Protein 3SCY (pdb70)

Structure (mmCIF, N/CA/C/O backbone):
data_3SCY
#
_entry.id   3SCY
#
_cell.length_a   49.463
_cell.length_b   49.463
_cell.length_c   216.435
_cell.angle_alpha   90.000
_cell.angle_beta   90.000
_cell.angle_gamma   120.000
#
_symmetry.space_group_name_H-M   'P 32 2 1'
#
loop_
_entity.id
_entity.type
_entity.pdbx_description
1 polymer 'Hypothetical bacterial 6-phosphogluconolactonase'
2 non-polymer 'UNKNOWN LIGAND'
3 non-polymer 'MAGNESIUM ION'
4 non-polymer 'SODIUM ION'
5 water water
#
loop_
_atom_site.group_PDB
_atom_site.id
_atom_site.type_symbol
_atom_site.label_atom_id
_atom_site.label_alt_id
_atom_site.label_comp_id
_atom_site.label_asym_id
_atom_site.label_entity_id
_atom_site.label_seq_id
_atom_site.pdbx_PDB_ins_code
_atom_site.Cartn_x
_atom_site.Cartn_y
_atom_site.Cartn_z
_atom_site.occupancy
_atom_site.B_iso_or_equiv
_atom_site.auth_seq_id
_atom_site.auth_comp_id
_atom_site.auth_asym_id
_atom_site.auth_atom_id
_atom_site.pdbx_PDB_model_num
ATOM 1 N N . ASP A 1 6 ? -22.141 53.761 -1.024 1.00 56.25 29 ASP A N 1
ATOM 2 C CA . ASP A 1 6 ? -23.070 52.637 -1.085 1.00 54.35 29 ASP A CA 1
ATOM 3 C C . ASP A 1 6 ? -23.443 52.094 0.332 1.00 53.75 29 ASP A C 1
ATOM 4 O O . ASP A 1 6 ? -23.534 50.874 0.488 1.00 52.15 29 ASP A O 1
ATOM 6 N N . PRO A 1 7 ? -23.707 52.942 1.363 1.00 48.22 30 PRO A N 1
ATOM 7 C CA . PRO A 1 7 ? -24.075 52.401 2.688 1.00 46.88 30 PRO A CA 1
ATOM 8 C C . PRO A 1 7 ? -25.273 51.449 2.648 1.00 50.58 30 PRO A C 1
ATOM 9 O O . PRO A 1 7 ? -26.226 51.668 1.898 1.00 50.27 30 PRO A O 1
ATOM 13 N N . SER A 1 8 ? -25.184 50.371 3.442 1.00 46.87 31 SER A N 1
ATOM 14 C CA A SER A 1 8 ? -26.202 49.326 3.533 0.50 46.99 31 SER A CA 1
ATOM 15 C CA B SER A 1 8 ? -26.215 49.339 3.540 0.50 47.08 31 SER A CA 1
ATOM 16 C C . SER A 1 8 ? -26.308 48.816 4.969 1.00 51.33 31 SER A C 1
ATOM 17 O O . SER A 1 8 ? -25.344 48.934 5.731 1.00 48.23 31 SER A O 1
ATOM 22 N N . THR A 1 9 ? -27.468 48.222 5.331 1.00 51.60 32 THR A N 1
ATOM 23 C CA . THR A 1 9 ? -27.691 47.619 6.656 1.00 51.47 32 THR A CA 1
ATOM 24 C C . THR A 1 9 ? -26.672 46.491 6.855 1.00 53.62 32 THR A C 1
ATOM 25 O O . THR A 1 9 ? -26.207 46.251 7.970 1.00 53.76 32 THR A O 1
ATOM 29 N N . THR A 1 10 ? -26.274 45.856 5.731 1.00 48.41 33 THR A N 1
ATOM 30 C CA . THR A 1 10 ? -25.343 44.746 5.651 1.00 45.72 33 THR A CA 1
ATOM 31 C C . THR A 1 10 ? -23.893 45.151 6.012 1.00 45.35 33 THR A C 1
ATOM 32 O O . THR A 1 10 ? -23.132 44.279 6.413 1.00 43.31 33 THR A O 1
ATOM 36 N N . ASP A 1 11 ? -23.518 46.452 5.908 1.00 41.38 34 ASP A N 1
ATOM 37 C CA . ASP A 1 11 ? -22.152 46.921 6.202 1.00 40.11 34 ASP A CA 1
ATOM 38 C C . ASP A 1 11 ? -21.648 46.456 7.562 1.00 44.16 34 ASP A C 1
ATOM 39 O O . ASP A 1 11 ? -20.531 45.940 7.677 1.00 46.32 34 ASP A O 1
ATOM 44 N N . SER A 1 12 ? -22.497 46.618 8.565 1.00 38.02 35 SER A N 1
ATOM 45 C CA A SER A 1 12 ? -22.170 46.243 9.936 0.50 37.14 35 SER A CA 1
ATOM 46 C CA B SER A 1 12 ? -22.197 46.248 9.947 0.50 36.90 35 SER A CA 1
ATOM 47 C C . SER A 1 12 ? -22.552 44.787 10.230 1.00 37.72 35 SER A C 1
ATOM 48 O O . SER A 1 12 ? -22.234 44.276 11.304 1.00 37.36 35 SER A O 1
ATOM 53 N N . GLU A 1 13 ? -23.205 44.116 9.270 1.00 30.24 36 GLU A N 1
ATOM 54 C CA . GLU A 1 13 ? -23.639 42.734 9.414 1.00 28.73 36 GLU A CA 1
ATOM 55 C C . GLU A 1 13 ? -22.575 41.790 8.963 1.00 31.17 36 GLU A C 1
ATOM 56 O O . GLU A 1 13 ? -22.265 41.729 7.781 1.00 32.04 36 GLU A O 1
ATOM 62 N N . LEU A 1 14 ? -22.053 41.026 9.905 1.00 26.29 37 LEU A N 1
ATOM 63 C CA . LEU A 1 14 ? -21.065 39.997 9.633 1.00 24.87 37 LEU A CA 1
ATOM 64 C C . LEU A 1 14 ? -21.740 38.637 9.504 1.00 27.44 37 LEU A C 1
ATOM 65 O O . LEU A 1 14 ? -22.813 38.429 10.072 1.00 25.93 37 LEU A O 1
ATOM 70 N N . THR A 1 15 ? -21.100 37.691 8.810 1.00 23.39 38 THR A N 1
ATOM 71 C CA . THR A 1 15 ? -21.579 36.315 8.805 1.00 22.95 38 THR A CA 1
ATOM 72 C C . THR A 1 15 ? -20.668 35.553 9.737 1.00 24.19 38 THR A C 1
ATOM 73 O O . THR A 1 15 ? -19.455 35.585 9.565 1.00 24.59 38 THR A O 1
ATOM 85 N N . LEU A 1 17 ? -19.590 31.912 11.587 1.00 19.36 40 LEU A N 1
ATOM 86 C CA . LEU A 1 17 ? -19.530 30.460 11.553 1.00 18.87 40 LEU A CA 1
ATOM 87 C C . LEU A 1 17 ? -19.289 29.982 12.964 1.00 20.85 40 LEU A C 1
ATOM 88 O O . LEU A 1 17 ? -18.420 30.522 13.663 1.00 19.29 40 LEU A O 1
ATOM 93 N N . VAL A 1 18 ? -20.035 28.956 13.392 1.00 19.63 41 VAL A N 1
ATOM 94 C CA . VAL A 1 18 ? -19.873 28.397 14.724 1.00 17.30 41 VAL A CA 1
ATOM 95 C C . VAL A 1 18 ? -19.614 26.906 14.619 1.00 19.44 41 VAL A C 1
ATOM 96 O O . VAL A 1 18 ? -20.495 26.165 14.172 1.00 19.79 41 VAL A O 1
ATOM 100 N N . GLY A 1 19 ? -18.428 26.497 15.054 1.00 16.95 42 GLY A N 1
ATOM 101 C CA . GLY A 1 19 ? -18.057 25.088 15.167 1.00 17.73 42 GLY A CA 1
ATOM 102 C C . GLY A 1 19 ? -18.437 24.599 16.560 1.00 19.81 42 GLY A C 1
ATOM 103 O O . GLY A 1 19 ? -18.478 25.376 17.523 1.00 20.02 42 GLY A O 1
ATOM 104 N N . THR A 1 20 ? -18.722 23.302 16.672 1.00 19.03 43 THR A N 1
ATOM 105 C CA . THR A 1 20 ? -19.174 22.651 17.903 1.00 18.85 43 THR A CA 1
ATOM 106 C C . THR A 1 20 ? -18.654 21.243 18.066 1.00 22.89 43 THR A C 1
ATOM 107 O O . THR A 1 20 ? -18.062 20.681 17.149 1.00 22.29 43 THR A O 1
ATOM 111 N N . TYR A 1 21 ? -18.927 20.654 19.236 1.00 20.65 44 TYR A N 1
ATOM 112 C CA . TYR A 1 21 ? -18.788 19.212 19.433 1.00 21.12 44 TYR A CA 1
ATOM 113 C C . TYR A 1 21 ? -20.182 18.639 19.252 1.00 25.25 44 TYR A C 1
ATOM 114 O O . TYR A 1 21 ? -21.165 19.248 19.690 1.00 24.90 44 TYR A O 1
ATOM 123 N N . THR A 1 22 ? -20.287 17.496 18.561 1.00 23.88 45 THR A N 1
ATOM 124 C CA . THR A 1 22 ? -21.589 16.934 18.228 1.00 24.30 45 THR A CA 1
ATOM 125 C C . THR A 1 22 ? -21.970 15.699 19.080 1.00 31.36 45 THR A C 1
ATOM 126 O O . THR A 1 22 ? -22.885 14.986 18.675 1.00 32.76 45 THR A O 1
ATOM 130 N N . SER A 1 23 ? -21.335 15.494 20.270 1.00 30.51 46 SER A N 1
ATOM 131 C CA . SER A 1 23 ? -21.665 14.376 21.191 1.00 33.36 46 SER A CA 1
ATOM 132 C C . SER A 1 23 ? -23.055 14.546 21.799 1.00 41.69 46 SER A C 1
ATOM 133 O O . SER A 1 23 ? -23.615 13.577 22.313 1.00 45.36 46 SER A O 1
ATOM 136 N N . GLY A 1 24 ? -23.586 15.766 21.755 1.00 36.53 47 GLY A N 1
ATOM 137 C CA . GLY A 1 24 ? -24.914 16.086 22.267 1.00 37.37 47 GLY A CA 1
ATOM 138 C C . GLY A 1 24 ? -25.907 16.313 21.146 1.00 40.23 47 GLY A C 1
ATOM 139 O O . GLY A 1 24 ? -25.968 15.519 20.205 1.00 42.04 47 GLY A O 1
ATOM 140 N N . ASN A 1 25 ? -26.650 17.431 21.215 1.00 35.77 48 ASN A N 1
ATOM 141 C CA . ASN A 1 25 ? -27.712 17.801 20.272 1.00 35.43 48 ASN A CA 1
ATOM 142 C C . ASN A 1 25 ? -27.231 18.639 19.088 1.00 34.46 48 ASN A C 1
ATOM 143 O O . ASN A 1 25 ? -28.040 18.922 18.202 1.00 35.35 48 ASN A O 1
ATOM 148 N N . SER A 1 26 ? -25.949 19.062 19.064 1.00 28.34 49 SER A N 1
ATOM 149 C CA . SER A 1 26 ? -25.481 19.874 17.937 1.00 26.67 49 SER A CA 1
ATOM 150 C C . SER A 1 26 ? -25.445 19.094 16.627 1.00 28.35 49 SER A C 1
ATOM 151 O O . SER A 1 26 ? -24.997 17.947 16.624 1.00 29.78 49 SER A O 1
ATOM 154 N N . LYS A 1 27 ? -25.891 19.719 15.518 1.00 26.43 50 LYS A N 1
ATOM 155 C CA A LYS A 1 27 ? -25.849 19.100 14.191 0.50 26.60 50 LYS A CA 1
ATOM 156 C CA B LYS A 1 27 ? -25.844 19.094 14.193 0.50 26.73 50 LYS A CA 1
ATOM 157 C C . LYS A 1 27 ? -24.449 19.210 13.591 1.00 27.36 50 LYS A C 1
ATOM 158 O O . LYS A 1 27 ? -24.067 18.402 12.749 1.00 26.86 50 LYS A O 1
ATOM 169 N N . GLY A 1 28 ? -23.706 20.231 14.013 1.00 24.77 51 GLY A N 1
ATOM 170 C CA . GLY A 1 28 ? -22.363 20.458 13.504 1.00 24.44 51 GLY A CA 1
ATOM 171 C C . GLY A 1 28 ? -22.000 21.918 13.431 1.00 23.74 51 GLY A C 1
ATOM 172 O O . GLY A 1 28 ? -21.519 22.489 14.410 1.00 24.00 51 GLY A O 1
ATOM 173 N N . ILE A 1 29 ? -22.129 22.506 12.233 1.00 20.07 52 ILE A N 1
ATOM 174 C CA . ILE A 1 29 ? -21.770 23.929 12.042 1.00 18.06 52 ILE A CA 1
ATOM 175 C C . ILE A 1 29 ? -23.032 24.750 11.968 1.00 21.73 52 ILE A C 1
ATOM 176 O O . ILE A 1 29 ? -23.940 24.401 11.214 1.00 22.33 52 ILE A O 1
ATOM 181 N N . TYR A 1 30 ? -23.046 25.877 12.671 1.00 19.18 53 TYR A N 1
ATOM 182 C CA . TYR A 1 30 ? -24.173 26.793 12.660 1.00 20.05 53 TYR A CA 1
ATOM 183 C C . TYR A 1 30 ? -23.699 28.125 12.128 1.00 24.05 53 TYR A C 1
ATOM 184 O O . TYR A 1 30 ? -22.561 28.540 12.402 1.00 22.72 53 TYR A O 1
ATOM 193 N N . THR A 1 31 ? -24.552 28.788 11.344 1.00 21.57 54 THR A N 1
ATOM 194 C CA . THR A 1 31 ? -24.216 30.098 10.798 1.00 20.73 54 THR A CA 1
ATOM 195 C C . THR A 1 31 ? -25.244 31.131 11.245 1.00 23.56 54 THR A C 1
ATOM 196 O O . THR A 1 31 ? -26.424 30.806 11.425 1.00 23.67 54 THR A O 1
ATOM 200 N N . PHE A 1 32 ? -24.771 32.364 11.440 1.00 20.94 55 PHE A N 1
ATOM 201 C CA . PHE A 1 32 ? -25.571 33.484 11.954 1.00 21.47 55 PHE A CA 1
ATOM 202 C C . PHE A 1 32 ? -25.188 34.780 11.297 1.00 26.12 55 PHE A C 1
ATOM 203 O O . PHE A 1 32 ? -24.044 34.950 10.886 1.00 25.19 55 PHE A O 1
ATOM 211 N N . ARG A 1 33 ? -26.121 35.734 11.275 1.00 24.55 56 ARG A N 1
ATOM 212 C CA . ARG A 1 33 ? -25.767 37.093 10.950 1.00 24.97 56 ARG A CA 1
ATOM 213 C C . ARG A 1 33 ? -25.457 37.761 12.293 1.00 27.81 56 ARG A C 1
ATOM 214 O O . ARG A 1 33 ? -26.185 37.527 13.254 1.00 30.32 56 ARG A O 1
ATOM 222 N N . PHE A 1 34 ? -24.377 38.531 12.394 1.00 24.41 57 PHE A N 1
ATOM 223 C CA . PHE A 1 34 ? -24.073 39.225 13.655 1.00 23.76 57 PHE A CA 1
ATOM 224 C C . PHE A 1 34 ? -23.810 40.700 13.356 1.00 27.78 57 PHE A C 1
ATOM 225 O O . PHE A 1 34 ? -22.918 41.009 12.560 1.00 26.26 57 PHE A O 1
ATOM 233 N N . ASN A 1 35 ? -24.557 41.611 14.010 1.00 27.12 58 ASN A N 1
ATOM 234 C CA . ASN A 1 35 ? -24.354 43.035 13.771 1.00 26.82 58 ASN A CA 1
ATOM 235 C C . ASN A 1 35 ? -23.282 43.569 14.729 1.00 28.78 58 ASN A C 1
ATOM 236 O O . ASN A 1 35 ? -23.500 43.571 15.942 1.00 28.61 58 ASN A O 1
ATOM 241 N N . GLU A 1 36 ? -22.110 43.984 14.189 1.00 27.34 59 GLU A N 1
ATOM 242 C CA . GLU A 1 36 ? -20.985 44.450 15.022 1.00 25.79 59 GLU A CA 1
ATOM 243 C C . GLU A 1 36 ? -21.175 45.907 15.511 1.00 30.52 59 GLU A C 1
ATOM 244 O O . GLU A 1 36 ? -20.268 46.444 16.137 1.00 29.01 59 GLU A O 1
ATOM 250 N N . GLU A 1 37 ? -22.324 46.533 15.230 1.00 28.27 60 GLU A N 1
ATOM 251 C CA . GLU A 1 37 ? -22.577 47.893 15.758 1.00 29.29 60 GLU A CA 1
ATOM 252 C C . GLU A 1 37 ? -23.654 47.818 16.853 1.00 35.89 60 GLU A C 1
ATOM 253 O O . GLU A 1 37 ? -23.704 48.695 17.723 1.00 37.37 60 GLU A O 1
ATOM 259 N N . THR A 1 38 ? -24.504 46.767 16.840 1.00 31.94 61 THR A N 1
ATOM 260 C CA . THR A 1 38 ? -25.585 46.615 17.829 1.00 32.20 61 THR A CA 1
ATOM 261 C C . THR A 1 38 ? -25.529 45.350 18.699 1.00 33.84 61 THR A C 1
ATOM 262 O O . THR A 1 38 ? -26.174 45.322 19.751 1.00 33.25 61 THR A O 1
ATOM 266 N N . GLY A 1 39 ? -24.825 44.302 18.241 1.00 28.55 62 GLY A N 1
ATOM 267 C CA . GLY A 1 39 ? -24.747 43.057 18.995 1.00 26.89 62 GLY A CA 1
ATOM 268 C C . GLY A 1 39 ? -25.889 42.095 18.757 1.00 31.25 62 GLY A C 1
ATOM 269 O O . GLY A 1 39 ? -25.934 41.025 19.369 1.00 28.86 62 GLY A O 1
ATOM 270 N N . GLU A 1 40 ? -26.812 42.457 17.846 1.00 31.65 63 GLU A N 1
ATOM 271 C CA . GLU A 1 40 ? -27.946 41.613 17.471 1.00 31.26 63 GLU A CA 1
ATOM 272 C C . GLU A 1 40 ? -27.496 40.489 16.544 1.00 32.40 63 GLU A C 1
ATOM 273 O O . GLU A 1 40 ? -26.601 40.686 15.729 1.00 32.00 63 GLU A O 1
ATOM 279 N N . SER A 1 41 ? -28.143 39.332 16.649 1.00 27.99 64 SER A N 1
ATOM 280 C CA . SER A 1 41 ? -27.826 38.208 15.794 1.00 28.75 64 SER A CA 1
ATOM 281 C C . SER A 1 41 ? -29.080 37.560 15.243 1.00 32.25 64 SER A C 1
ATOM 282 O O . SER A 1 41 ? -30.200 37.776 15.726 1.00 33.85 64 SER A O 1
ATOM 285 N N . LEU A 1 42 ? -28.888 36.819 14.170 1.00 30.18 65 LEU A N 1
ATOM 286 C CA . LEU A 1 42 ? -29.929 36.124 13.472 1.00 30.91 65 LEU A CA 1
ATOM 287 C C . LEU A 1 42 ? -29.444 34.756 12.980 1.00 32.35 65 LEU A C 1
ATOM 288 O O . LEU A 1 42 ? -28.458 34.744 12.243 1.00 28.92 65 LEU A O 1
ATOM 293 N N . PRO A 1 43 ? -30.130 33.626 13.296 1.00 30.66 66 PRO A N 1
ATOM 294 C CA . PRO A 1 43 ? -29.700 32.331 12.753 1.00 29.74 66 PRO A CA 1
ATOM 295 C C . PRO A 1 43 ? -29.915 32.290 11.243 1.00 31.92 66 PRO A C 1
ATOM 296 O O . PRO A 1 43 ? -30.906 32.832 10.738 1.00 32.12 66 PRO A O 1
ATOM 300 N N . LEU A 1 44 ? -28.975 31.683 10.502 1.00 26.58 67 LEU A N 1
ATOM 301 C CA . LEU A 1 44 ? -29.123 31.606 9.056 1.00 26.64 67 LEU A CA 1
ATOM 302 C C . LEU A 1 44 ? -29.299 30.169 8.628 1.00 28.81 67 LEU A C 1
ATOM 303 O O . LEU A 1 44 ? -30.303 29.812 8.031 1.00 31.38 67 LEU A O 1
ATOM 308 N N . SER A 1 45 ? -28.314 29.324 8.913 1.00 25.47 68 SER A N 1
ATOM 309 C CA . SER A 1 45 ? -28.381 27.949 8.446 1.00 24.93 68 SER A CA 1
ATOM 310 C C . SER A 1 45 ? -27.551 27.069 9.348 1.00 26.19 68 SER A C 1
ATOM 311 O O . SER A 1 45 ? -27.039 27.522 10.364 1.00 25.71 68 SER A O 1
ATOM 314 N N . ASP A 1 46 ? -27.435 25.813 8.984 1.00 25.97 69 ASP A N 1
ATOM 315 C CA . ASP A 1 46 ? -26.598 24.869 9.698 1.00 26.03 69 ASP A CA 1
ATOM 316 C C . ASP A 1 46 ? -26.172 23.779 8.759 1.00 30.76 69 ASP A C 1
ATOM 317 O O . ASP A 1 46 ? -26.753 23.629 7.686 1.00 32.69 69 ASP A O 1
ATOM 322 N N . ALA A 1 47 ? -25.131 23.051 9.132 1.00 25.63 70 ALA A N 1
ATOM 323 C CA . ALA A 1 47 ? -24.617 21.949 8.332 1.00 24.47 70 ALA A CA 1
ATOM 324 C C . ALA A 1 47 ? -24.355 20.765 9.234 1.00 26.79 70 ALA A C 1
ATOM 325 O O . ALA A 1 47 ? -23.732 20.922 10.291 1.00 24.83 70 ALA A O 1
ATOM 327 N N . GLU A 1 48 ? -24.861 19.592 8.841 1.00 24.77 71 GLU A N 1
ATOM 328 C CA . GLU A 1 48 ? -24.627 18.347 9.561 1.00 26.24 71 GLU A CA 1
ATOM 329 C C . GLU A 1 48 ? -23.206 17.901 9.254 1.00 28.48 71 GLU A C 1
ATOM 330 O O . GLU A 1 48 ? -22.876 17.569 8.108 1.00 29.56 71 GLU A O 1
ATOM 336 N N . VAL A 1 49 ? -22.356 17.978 10.281 1.00 23.54 72 VAL A N 1
ATOM 337 C CA A VAL A 1 49 ? -20.914 17.680 10.237 0.50 22.23 72 VAL A CA 1
ATOM 338 C CA B VAL A 1 49 ? -20.943 17.584 10.230 0.50 23.15 72 VAL A CA 1
ATOM 339 C C . VAL A 1 49 ? -20.508 17.133 11.594 1.00 25.93 72 VAL A C 1
ATOM 340 O O . VAL A 1 49 ? -20.887 17.727 12.583 1.00 25.73 72 VAL A O 1
ATOM 347 N N . ALA A 1 50 ? -19.721 16.060 11.646 1.00 25.86 73 ALA A N 1
ATOM 348 C CA . ALA A 1 50 ? -19.306 15.496 12.927 1.00 25.53 73 ALA A CA 1
ATOM 349 C C . ALA A 1 50 ? -18.100 16.205 13.519 1.00 24.55 73 ALA A C 1
ATOM 350 O O . ALA A 1 50 ? -17.114 16.434 12.822 1.00 22.42 73 ALA A O 1
ATOM 352 N N . ASN A 1 51 ? -18.209 16.596 14.820 1.00 22.15 74 ASN A N 1
ATOM 353 C CA . ASN A 1 51 ? -17.175 17.277 15.607 1.00 20.12 74 ASN A CA 1
ATOM 354 C C . ASN A 1 51 ? -16.366 18.321 14.800 1.00 21.51 74 ASN A C 1
ATOM 355 O O . ASN A 1 51 ? -15.128 18.253 14.758 1.00 18.54 74 ASN A O 1
ATOM 360 N N . PRO A 1 52 ? -17.048 19.323 14.207 1.00 18.52 75 PRO A N 1
ATOM 361 C CA . PRO A 1 52 ? -16.317 20.406 13.525 1.00 17.40 75 PRO A CA 1
ATOM 362 C C . PRO A 1 52 ? -15.819 21.430 14.569 1.00 19.01 75 PRO A C 1
ATOM 363 O O . PRO A 1 52 ? -16.340 22.551 14.680 1.00 17.82 75 PRO A O 1
ATOM 367 N N . SER A 1 53 ? -14.851 20.994 15.410 1.00 16.16 76 SER A N 1
ATOM 368 C CA . SER A 1 53 ? -14.435 21.814 16.555 1.00 15.32 76 SER A CA 1
ATOM 369 C C . SER A 1 53 ? -13.580 23.033 16.187 1.00 18.37 76 SER A C 1
ATOM 370 O O . SER A 1 53 ? -13.370 23.921 17.021 1.00 18.04 76 SER A O 1
ATOM 373 N N . TYR A 1 54 ? -13.085 23.063 14.966 1.00 16.54 77 TYR A N 1
ATOM 374 C CA . TYR A 1 54 ? -12.347 24.198 14.451 1.00 15.31 77 TYR A CA 1
ATOM 375 C C . TYR A 1 54 ? -12.637 24.285 12.979 1.00 15.98 77 TYR A C 1
ATOM 376 O O . TYR A 1 54 ? -12.726 23.263 12.291 1.00 17.13 77 TYR A O 1
ATOM 385 N N . LEU A 1 55 ? -12.778 25.494 12.498 1.00 13.10 78 LEU A N 1
ATOM 386 C CA . LEU A 1 55 ? -13.046 25.727 11.092 1.00 14.11 78 LEU A CA 1
ATOM 387 C C . LEU A 1 55 ? -12.486 27.074 10.682 1.00 17.24 78 LEU A C 1
ATOM 388 O O . LEU A 1 55 ? -12.232 27.951 11.513 1.00 16.38 78 LEU A O 1
ATOM 393 N N . ILE A 1 56 ? -12.327 27.225 9.377 1.00 15.02 79 ILE A N 1
ATOM 394 C CA . ILE A 1 56 ? -11.836 28.467 8.801 1.00 14.53 79 ILE A CA 1
ATOM 395 C C . ILE A 1 56 ? -12.487 28.741 7.498 1.00 16.64 79 ILE A C 1
ATOM 396 O O . ILE A 1 56 ? -12.700 27.832 6.705 1.00 17.00 79 ILE A O 1
ATOM 401 N N . PRO A 1 57 ? -12.730 30.023 7.200 1.00 15.28 80 PRO A N 1
ATOM 402 C CA . PRO A 1 57 ? -13.150 30.364 5.841 1.00 15.83 80 PRO A CA 1
ATOM 403 C C . PRO A 1 57 ? -11.922 30.542 4.950 1.00 18.80 80 PRO A C 1
ATOM 404 O O . PRO A 1 57 ? -10.831 30.865 5.464 1.00 19.80 80 PRO A O 1
ATOM 408 N N . SER A 1 58 ? -12.076 30.387 3.648 1.00 16.18 81 SER A N 1
ATOM 409 C CA . SER A 1 58 ? -10.992 30.748 2.756 1.00 17.14 81 SER A CA 1
ATOM 410 C C . SER A 1 58 ? -10.915 32.299 2.781 1.00 22.55 81 SER A C 1
ATOM 411 O O . SER A 1 58 ? -11.873 32.977 3.209 1.00 21.50 81 SER A O 1
ATOM 414 N N . ALA A 1 59 ? -9.788 32.863 2.322 1.00 22.18 82 ALA A N 1
ATOM 415 C CA . ALA A 1 59 ? -9.618 34.317 2.349 1.00 23.13 82 ALA A CA 1
ATOM 416 C C . ALA A 1 59 ? -10.674 35.063 1.504 1.00 27.01 82 ALA A C 1
ATOM 417 O O . ALA A 1 59 ? -11.074 36.154 1.904 1.00 29.78 82 ALA A O 1
ATOM 419 N N . ASP A 1 60 ? -11.193 34.460 0.419 1.00 24.76 83 ASP A N 1
ATOM 420 C CA . ASP A 1 60 ? -12.216 35.081 -0.434 1.00 26.69 83 ASP A CA 1
ATOM 421 C C . ASP A 1 60 ? -13.660 34.815 0.097 1.00 30.42 83 ASP A C 1
ATOM 422 O O . ASP A 1 60 ? -14.635 35.271 -0.509 1.00 32.88 83 ASP A O 1
ATOM 427 N N . GLY A 1 61 ? -13.762 34.041 1.173 1.00 24.43 84 GLY A N 1
ATOM 428 C CA . GLY A 1 61 ? -15.023 33.682 1.831 1.00 24.56 84 GLY A CA 1
ATOM 429 C C . GLY A 1 61 ? -15.928 32.755 1.029 1.00 26.89 84 GLY A C 1
ATOM 430 O O . GLY A 1 61 ? -17.115 32.635 1.340 1.00 29.21 84 GLY A O 1
ATOM 431 N N . LYS A 1 62 ? -15.404 32.119 -0.021 1.00 21.03 85 LYS A N 1
ATOM 432 C CA . LYS A 1 62 ? -16.187 31.244 -0.884 1.00 20.67 85 LYS A CA 1
ATOM 433 C C . LYS A 1 62 ? -16.166 29.788 -0.422 1.00 21.02 85 LYS A C 1
ATOM 434 O O . LYS A 1 62 ? -16.961 28.989 -0.911 1.00 19.50 85 LYS A O 1
ATOM 440 N N . PHE A 1 63 ? -15.235 29.441 0.484 1.00 17.71 86 PHE A N 1
ATOM 441 C CA . PHE A 1 63 ? -15.085 28.082 0.994 1.00 15.66 86 PHE A CA 1
ATOM 442 C C . PHE A 1 63 ? -14.889 28.094 2.468 1.00 17.88 86 PHE A C 1
ATOM 443 O O . PHE A 1 63 ? -14.453 29.090 3.051 1.00 18.21 86 PHE A O 1
ATOM 451 N N . VAL A 1 64 ? -15.275 26.988 3.106 1.00 16.31 87 VAL A N 1
ATOM 452 C CA . VAL A 1 64 ? -15.052 26.784 4.521 1.00 15.14 87 VAL A CA 1
ATOM 453 C C . VAL A 1 64 ? -14.408 25.414 4.694 1.00 16.93 87 VAL A C 1
ATOM 454 O O . VAL A 1 64 ? -14.815 24.450 4.021 1.00 18.37 87 VAL A O 1
ATOM 458 N N . TYR A 1 65 ? -13.426 25.324 5.597 1.00 15.19 88 TYR A N 1
ATOM 459 C CA . TYR A 1 65 ? -12.784 24.047 5.879 1.00 14.93 88 TYR A CA 1
ATOM 460 C C . TYR A 1 65 ? -12.899 23.786 7.334 1.00 16.97 88 TYR A C 1
ATOM 461 O O . TYR A 1 65 ? -12.659 24.681 8.138 1.00 16.93 88 TYR A O 1
ATOM 470 N N . SER A 1 66 ? -13.300 22.566 7.707 1.00 14.81 89 SER A N 1
ATOM 471 C CA A SER A 1 66 ? -13.426 22.243 9.118 0.50 14.73 89 SER A CA 1
ATOM 472 C CA B SER A 1 66 ? -13.427 22.248 9.105 0.50 15.22 89 SER A CA 1
ATOM 473 C C . SER A 1 66 ? -12.697 20.977 9.444 1.00 18.90 89 SER A C 1
ATOM 474 O O . SER A 1 66 ? -12.591 20.090 8.606 1.00 19.83 89 SER A O 1
ATOM 479 N N . VAL A 1 67 ? -12.258 20.859 10.692 1.00 17.19 90 VAL A N 1
ATOM 480 C CA . VAL A 1 67 ? -11.722 19.584 11.124 1.00 17.38 90 VAL A CA 1
ATOM 481 C C . VAL A 1 67 ? -12.942 18.698 11.402 1.00 19.62 90 VAL A C 1
ATOM 482 O O . VAL A 1 67 ? -14.086 19.197 11.468 1.00 20.39 90 VAL A O 1
ATOM 486 N N . ASN A 1 68 ? -12.700 17.385 11.544 1.00 19.44 91 ASN A N 1
ATOM 487 C CA . ASN A 1 68 ? -13.652 16.398 12.073 1.00 19.11 91 ASN A CA 1
ATOM 488 C C . ASN A 1 68 ? -12.844 15.768 13.187 1.00 20.85 91 ASN A C 1
ATOM 489 O O . ASN A 1 68 ? -11.983 14.923 12.910 1.00 20.40 91 ASN A O 1
ATOM 494 N N . GLU A 1 69 ? -13.021 16.261 14.418 1.00 19.46 92 GLU A N 1
ATOM 495 C CA . GLU A 1 69 ? -12.155 15.875 15.523 1.00 19.82 92 GLU A CA 1
ATOM 496 C C . GLU A 1 69 ? -12.561 14.550 16.147 1.00 25.29 92 GLU A C 1
ATOM 497 O O . GLU A 1 69 ? -13.443 14.488 17.000 1.00 25.45 92 GLU A O 1
ATOM 503 N N . PHE A 1 70 ? -11.874 13.498 15.696 1.00 24.47 93 PHE A N 1
ATOM 504 C CA . PHE A 1 70 ? -12.049 12.130 16.144 1.00 26.31 93 PHE A CA 1
ATOM 505 C C . PHE A 1 70 ? -10.716 11.523 16.491 1.00 34.25 93 PHE A C 1
ATOM 506 O O . PHE A 1 70 ? -9.706 11.852 15.855 1.00 29.72 93 PHE A O 1
ATOM 514 N N . SER A 1 71 ? -10.740 10.640 17.528 1.00 37.35 94 SER A N 1
ATOM 515 C CA . SER A 1 71 ? -9.602 9.969 18.167 1.00 40.29 94 SER A CA 1
ATOM 516 C C . SER A 1 71 ? -9.047 8.801 17.361 1.00 46.37 94 SER A C 1
ATOM 517 O O . SER A 1 71 ? -7.931 8.362 17.645 1.00 48.06 94 SER A O 1
ATOM 520 N N . LYS A 1 72 ? -9.823 8.272 16.407 1.00 42.27 95 LYS A N 1
ATOM 521 C CA . LYS A 1 72 ? -9.387 7.146 15.589 1.00 43.10 95 LYS A CA 1
ATOM 522 C C . LYS A 1 72 ? -9.486 7.494 14.092 1.00 45.10 95 LYS A C 1
ATOM 523 O O . LYS A 1 72 ? -9.254 8.646 13.725 1.00 42.53 95 LYS A O 1
ATOM 525 N N . ASP A 1 73 ? -9.823 6.487 13.237 1.00 41.69 96 ASP A N 1
ATOM 526 C CA . ASP A 1 73 ? -9.896 6.518 11.769 1.00 40.67 96 ASP A CA 1
ATOM 527 C C . ASP A 1 73 ? -10.864 7.545 11.158 1.00 41.39 96 ASP A C 1
ATOM 528 O O . ASP A 1 73 ? -10.774 7.793 9.957 1.00 41.29 96 ASP A O 1
ATOM 530 N N . GLN A 1 74 ? -11.778 8.140 11.949 1.00 34.20 97 GLN A N 1
ATOM 531 C CA . GLN A 1 74 ? -12.727 9.128 11.434 1.00 31.97 97 GLN A CA 1
ATOM 532 C C . GLN A 1 74 ? -12.097 10.535 11.396 1.00 31.96 97 GLN A C 1
ATOM 533 O O . GLN A 1 74 ? -12.755 11.481 10.961 1.00 30.14 97 GLN A O 1
ATOM 539 N N . ALA A 1 75 ? -10.851 10.688 11.890 1.00 27.14 98 ALA A N 1
ATOM 540 C CA . ALA A 1 75 ? -10.170 12.003 11.903 1.00 24.86 98 ALA A CA 1
ATOM 541 C C . ALA A 1 75 ? -10.008 12.522 10.477 1.00 25.22 98 ALA A C 1
ATOM 542 O O . ALA A 1 75 ? -9.458 11.832 9.616 1.00 23.34 98 ALA A O 1
ATOM 544 N N . ALA A 1 76 ? -10.529 13.734 10.208 1.00 20.23 99 ALA A N 1
ATOM 545 C CA . ALA A 1 76 ? -10.568 14.220 8.851 1.00 19.35 99 ALA A CA 1
ATOM 546 C C . ALA A 1 76 ? -10.713 15.733 8.773 1.00 20.76 99 ALA A C 1
ATOM 547 O O . ALA A 1 76 ? -10.777 16.416 9.801 1.00 20.88 99 ALA A O 1
ATOM 549 N N . VAL A 1 77 ? -10.741 16.239 7.529 1.00 19.42 100 VAL A N 1
ATOM 550 C CA . VAL A 1 77 ? -11.047 17.632 7.204 1.00 18.19 100 VAL A CA 1
ATOM 551 C C . VAL A 1 77 ? -12.155 17.623 6.182 1.00 22.19 100 VAL A C 1
ATOM 552 O O . VAL A 1 77 ? -12.112 16.815 5.248 1.00 22.91 100 VAL A O 1
ATOM 556 N N . SER A 1 78 ? -13.145 18.507 6.353 1.00 19.38 101 SER A N 1
ATOM 557 C CA . SER A 1 78 ? -14.251 18.646 5.414 1.00 18.49 101 SER A CA 1
ATOM 558 C C . SER A 1 78 ? -14.122 19.976 4.705 1.00 20.25 101 SER A C 1
ATOM 559 O O . SER A 1 78 ? -13.787 20.968 5.358 1.00 18.36 101 SER A O 1
ATOM 562 N N . ALA A 1 79 ? -14.405 20.001 3.405 1.00 19.12 102 ALA A N 1
ATOM 563 C CA . ALA A 1 79 ? -14.380 21.203 2.586 1.00 18.65 102 ALA A CA 1
ATOM 564 C C . ALA A 1 79 ? -15.777 21.517 2.127 1.00 20.17 102 ALA A C 1
ATOM 565 O O . ALA A 1 79 ? -16.476 20.620 1.636 1.00 20.41 102 ALA A O 1
ATOM 567 N N . PHE A 1 80 ? -16.180 22.780 2.237 1.00 17.94 103 PHE A N 1
ATOM 568 C CA . PHE A 1 80 ? -17.517 23.227 1.867 1.00 18.20 103 PHE A CA 1
ATOM 569 C C . PHE A 1 80 ? -17.498 24.433 0.965 1.00 21.43 103 PHE A C 1
ATOM 570 O O . PHE A 1 80 ? -16.648 25.312 1.151 1.00 20.00 103 PHE A O 1
ATOM 578 N N . ALA A 1 81 ? -18.460 24.525 0.043 1.00 20.04 104 ALA A N 1
ATOM 579 C CA . ALA A 1 81 ? -18.702 25.779 -0.656 1.00 20.35 104 ALA A CA 1
ATOM 580 C C . ALA A 1 81 ? -19.548 26.636 0.289 1.00 22.50 104 ALA A C 1
ATOM 581 O O . ALA A 1 81 ? -20.498 26.123 0.910 1.00 24.18 104 ALA A O 1
ATOM 583 N N . PHE A 1 82 ? -19.196 27.902 0.435 1.00 19.91 105 PHE A N 1
ATOM 584 C CA . PHE A 1 82 ? -19.904 28.788 1.356 1.00 20.79 105 PHE A CA 1
ATOM 585 C C . PHE A 1 82 ? -20.533 29.948 0.634 1.00 26.35 105 PHE A C 1
ATOM 586 O O . PHE A 1 82 ? -19.933 30.555 -0.251 1.00 25.25 105 PHE A O 1
ATOM 594 N N . ASP A 1 83 ? -21.782 30.250 1.001 1.00 25.68 106 ASP A N 1
ATOM 595 C CA . ASP A 1 83 ? -22.506 31.403 0.466 1.00 27.60 106 ASP A CA 1
ATOM 596 C C . ASP A 1 83 ? -22.741 32.324 1.663 1.00 32.33 106 ASP A C 1
ATOM 597 O O . ASP A 1 83 ? -23.589 32.033 2.502 1.00 31.78 106 ASP A O 1
ATOM 602 N N . LYS A 1 84 ? -21.902 33.365 1.802 1.00 30.85 107 LYS A N 1
ATOM 603 C CA . LYS A 1 84 ? -21.852 34.303 2.933 1.00 30.93 107 LYS A CA 1
ATOM 604 C C . LYS A 1 84 ? -23.197 35.023 3.167 1.00 38.07 107 LYS A C 1
ATOM 605 O O . LYS A 1 84 ? -23.554 35.271 4.320 1.00 38.70 107 LYS A O 1
ATOM 609 N N . GLU A 1 85 ? -23.944 35.306 2.093 1.00 35.06 108 GLU A N 1
ATOM 610 C CA . GLU A 1 85 ? -25.238 35.996 2.189 1.00 36.43 108 GLU A CA 1
ATOM 611 C C . GLU A 1 85 ? -26.339 35.085 2.746 1.00 39.09 108 GLU A C 1
ATOM 612 O O . GLU A 1 85 ? -27.148 35.539 3.552 1.00 40.02 108 GLU A O 1
ATOM 615 N N . LYS A 1 86 ? -26.407 33.831 2.288 1.00 33.24 109 LYS A N 1
ATOM 616 C CA . LYS A 1 86 ? -27.406 32.856 2.741 1.00 32.33 109 LYS A CA 1
ATOM 617 C C . LYS A 1 86 ? -26.943 32.109 3.989 1.00 35.00 109 LYS A C 1
ATOM 618 O O . LYS A 1 86 ? -27.768 31.522 4.694 1.00 34.83 109 LYS A O 1
ATOM 624 N N . GLY A 1 87 ? -25.630 32.114 4.226 1.00 28.73 110 GLY A N 1
ATOM 625 C CA . GLY A 1 87 ? -25.013 31.419 5.348 1.00 26.41 110 GLY A CA 1
ATOM 626 C C . GLY A 1 87 ? -25.029 29.917 5.145 1.00 27.09 110 GLY A C 1
ATOM 627 O O . GLY A 1 87 ? -24.899 29.168 6.111 1.00 26.24 110 GLY A O 1
ATOM 628 N N . THR A 1 88 ? -25.151 29.461 3.895 1.00 24.72 111 THR A N 1
ATOM 629 C CA . THR A 1 88 ? -25.276 28.043 3.601 1.00 24.60 111 THR A CA 1
ATOM 630 C C . THR A 1 88 ? -23.938 27.425 3.321 1.00 26.75 111 THR A C 1
ATOM 631 O O . THR A 1 88 ? -23.071 28.063 2.720 1.00 26.63 111 THR A O 1
ATOM 635 N N . LEU A 1 89 ? -23.776 26.174 3.762 1.00 22.73 112 LEU A N 1
ATOM 636 C CA . LEU A 1 89 ? -22.577 25.366 3.554 1.00 21.58 112 LEU A CA 1
ATOM 637 C C . LEU A 1 89 ? -22.941 24.162 2.713 1.00 25.56 112 LEU A C 1
ATOM 638 O O . LEU A 1 89 ? -23.915 23.476 3.032 1.00 26.85 112 LEU A O 1
ATOM 643 N N . HIS A 1 90 ? -22.199 23.910 1.644 1.00 21.10 113 HIS A N 1
ATOM 644 C CA . HIS A 1 90 ? -22.478 22.749 0.801 1.00 21.19 113 HIS A CA 1
ATOM 645 C C . HIS A 1 90 ? -21.251 21.923 0.742 1.00 24.76 113 HIS A C 1
ATOM 646 O O . HIS A 1 90 ? -20.269 22.344 0.132 1.00 23.67 113 HIS A O 1
ATOM 653 N N . LEU A 1 91 ? -21.266 20.771 1.407 1.00 22.93 114 LEU A N 1
ATOM 654 C CA . LEU A 1 91 ? -20.116 19.884 1.444 1.00 23.64 114 LEU A CA 1
ATOM 655 C C . LEU A 1 91 ? -19.643 19.546 0.038 1.00 26.54 114 LEU A C 1
ATOM 656 O O . LEU A 1 91 ? -20.440 19.219 -0.848 1.00 25.70 114 LEU A O 1
ATOM 661 N N . LEU A 1 92 ? -18.321 19.636 -0.153 1.00 22.07 115 LEU A N 1
ATOM 662 C CA . LEU A 1 92 ? -17.684 19.271 -1.408 1.00 21.87 115 LEU A CA 1
ATOM 663 C C . LEU A 1 92 ? -17.071 17.901 -1.260 1.00 24.11 115 LEU A C 1
ATOM 664 O O . LEU A 1 92 ? -17.318 17.019 -2.085 1.00 24.49 115 LEU A O 1
ATOM 669 N N . ASN A 1 93 ? -16.242 17.725 -0.207 1.00 21.87 116 ASN A N 1
ATOM 670 C CA . ASN A 1 93 ? -15.625 16.438 0.081 1.00 20.75 116 ASN A CA 1
ATOM 671 C C . ASN A 1 93 ? -14.959 16.449 1.441 1.00 22.44 116 ASN A C 1
ATOM 672 O O . ASN A 1 93 ? -14.947 17.473 2.126 1.00 21.62 116 ASN A O 1
ATOM 677 N N . THR A 1 94 ? -14.423 15.281 1.828 1.00 21.30 117 THR A N 1
ATOM 678 C CA A THR A 1 94 ? -13.738 15.055 3.094 0.50 21.15 117 THR A CA 1
ATOM 679 C CA B THR A 1 94 ? -13.703 15.086 3.083 0.50 20.96 117 THR A CA 1
ATOM 680 C C . THR A 1 94 ? -12.468 14.263 2.801 1.00 24.14 117 THR A C 1
ATOM 681 O O . THR A 1 94 ? -12.450 13.462 1.853 1.00 26.40 117 THR A O 1
ATOM 688 N N . GLN A 1 95 ? -11.416 14.482 3.597 1.00 21.69 118 GLN A N 1
ATOM 689 C CA . GLN A 1 95 ? -10.175 13.722 3.452 1.00 21.81 118 GLN A CA 1
ATOM 690 C C . GLN A 1 95 ? -9.651 13.392 4.836 1.00 24.08 118 GLN A C 1
ATOM 691 O O . GLN A 1 95 ? -9.731 14.231 5.726 1.00 22.16 118 GLN A O 1
ATOM 697 N N . LYS A 1 96 ? -9.062 12.217 5.005 1.00 23.73 119 LYS A N 1
ATOM 698 C CA . LYS A 1 96 ? -8.546 11.762 6.300 1.00 22.90 119 LYS A CA 1
ATOM 699 C C . LYS A 1 96 ? -7.219 12.442 6.640 1.00 24.42 119 LYS A C 1
ATOM 700 O O . LYS A 1 96 ? -6.380 12.656 5.767 1.00 23.27 119 LYS A O 1
ATOM 706 N N . THR A 1 97 ? -7.040 12.795 7.920 1.00 23.26 120 THR A N 1
ATOM 707 C CA . THR A 1 97 ? -5.803 13.443 8.348 1.00 21.08 120 THR A CA 1
ATOM 708 C C . THR A 1 97 ? -4.700 12.441 8.603 1.00 24.63 120 THR A C 1
ATOM 709 O O . THR A 1 97 ? -3.543 12.841 8.633 1.00 24.04 120 THR A O 1
ATOM 721 N N . GLY A 1 99 ? -4.001 11.323 11.413 1.00 27.24 122 GLY A N 1
ATOM 722 C CA . GLY A 1 99 ? -3.488 11.863 12.661 1.00 26.40 122 GLY A CA 1
ATOM 723 C C . GLY A 1 99 ? -4.687 12.195 13.515 1.00 27.89 122 GLY A C 1
ATOM 724 O O . GLY A 1 99 ? -5.559 12.956 13.096 1.00 26.85 122 GLY A O 1
ATOM 725 N N . ALA A 1 100 ? -4.768 11.563 14.678 1.00 25.52 123 ALA A N 1
ATOM 726 C CA . ALA A 1 100 ? -5.924 11.681 15.550 1.00 25.40 123 ALA A CA 1
ATOM 727 C C . ALA A 1 100 ? -6.116 13.063 16.140 1.00 26.54 123 ALA A C 1
ATOM 728 O O . ALA A 1 100 ? -5.156 13.780 16.429 1.00 25.40 123 ALA A O 1
ATOM 730 N N . ASP A 1 101 ? -7.390 13.413 16.310 1.00 23.74 124 ASP A N 1
ATOM 731 C CA . ASP A 1 101 ? -7.918 14.637 16.908 1.00 21.55 124 ASP A CA 1
ATOM 732 C C . ASP A 1 101 ? -7.398 15.941 16.265 1.00 23.39 124 ASP A C 1
ATOM 733 O O . ASP A 1 101 ? -6.868 16.821 16.963 1.00 21.34 124 ASP A O 1
ATOM 738 N N . PRO A 1 102 ? -7.642 16.124 14.951 1.00 20.02 125 PRO A N 1
ATOM 739 C CA . PRO A 1 102 ? -7.299 17.415 14.317 1.00 18.65 125 PRO A CA 1
ATOM 740 C C . PRO A 1 102 ? -8.092 18.488 15.039 1.00 20.94 125 PRO A C 1
ATOM 741 O O . PRO A 1 102 ? -9.292 18.320 15.242 1.00 18.84 125 PRO A O 1
ATOM 745 N N . CYS A 1 103 ? -7.408 19.558 15.527 1.00 17.50 126 CYS A N 1
ATOM 746 C CA . CYS A 1 103 ? -8.091 20.513 16.403 1.00 16.22 126 CYS A CA 1
ATOM 747 C C . CYS A 1 103 ? -7.869 21.960 16.000 1.00 18.09 126 CYS A C 1
ATOM 748 O O . CYS A 1 103 ? -8.345 22.875 16.688 1.00 17.06 126 CYS A O 1
ATOM 751 N N . TYR A 1 104 ? -7.151 22.181 14.913 1.00 16.33 127 TYR A N 1
ATOM 752 C CA . TYR A 1 104 ? -6.839 23.504 14.389 1.00 14.85 127 TYR A CA 1
ATOM 753 C C . TYR A 1 104 ? -6.501 23.363 12.936 1.00 17.97 127 TYR A C 1
ATOM 754 O O . TYR A 1 104 ? -5.938 22.327 12.552 1.00 16.63 127 TYR A O 1
ATOM 763 N N . LEU A 1 105 ? -6.756 24.383 12.133 1.00 15.94 128 LEU A N 1
ATOM 764 C CA . LEU A 1 105 ? -6.307 24.306 10.744 1.00 17.97 128 LEU A CA 1
ATOM 765 C C . LEU A 1 105 ? -6.013 25.703 10.204 1.00 19.26 128 LEU A C 1
ATOM 766 O O . LEU A 1 105 ? -6.492 26.720 10.751 1.00 19.05 128 LEU A O 1
ATOM 771 N N . THR A 1 106 ? -5.134 25.776 9.187 1.00 16.46 129 THR A N 1
ATOM 772 C CA . THR A 1 106 ? -4.813 27.051 8.561 1.00 16.54 129 THR A CA 1
ATOM 773 C C . THR A 1 106 ? -4.686 26.829 7.057 1.00 19.50 129 THR A C 1
ATOM 774 O O . THR A 1 106 ? -4.695 25.685 6.609 1.00 19.09 129 THR A O 1
ATOM 778 N N . THR A 1 107 ? -4.646 27.911 6.280 1.00 17.68 130 THR A N 1
ATOM 779 C CA . THR A 1 107 ? -4.534 27.804 4.835 1.00 18.14 130 THR A CA 1
ATOM 780 C C . THR A 1 107 ? -3.688 28.928 4.290 1.00 20.57 130 THR A C 1
ATOM 781 O O . THR A 1 107 ? -3.623 30.025 4.884 1.00 19.13 130 THR A O 1
ATOM 785 N N . ASN A 1 108 ? -3.106 28.692 3.095 1.00 19.20 131 ASN A N 1
ATOM 786 C CA . ASN A 1 108 ? -2.491 29.778 2.340 1.00 19.91 131 ASN A CA 1
ATOM 787 C C . ASN A 1 108 ? -3.216 29.896 0.984 1.00 23.35 131 ASN A C 1
ATOM 788 O O . ASN A 1 108 ? -2.696 30.540 0.091 1.00 24.34 131 ASN A O 1
ATOM 793 N N . GLY A 1 109 ? -4.362 29.221 0.825 1.00 18.76 132 GLY A N 1
ATOM 794 C CA . GLY A 1 109 ? -5.127 29.244 -0.426 1.00 19.76 132 GLY A CA 1
ATOM 795 C C . GLY A 1 109 ? -4.733 28.136 -1.386 1.00 22.24 132 GLY A C 1
ATOM 796 O O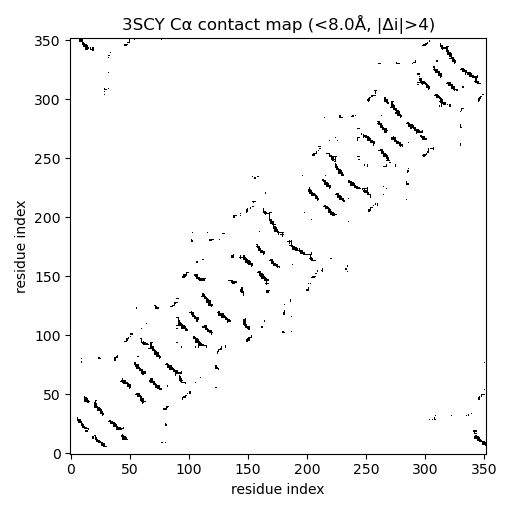 . GLY A 1 109 ? -5.486 27.811 -2.325 1.00 22.87 132 GLY A O 1
ATOM 797 N N . LYS A 1 110 ? -3.529 27.547 -1.174 1.00 19.50 133 LYS A N 1
ATOM 798 C CA A LYS A 1 110 ? -3.019 26.446 -1.997 0.50 19.22 133 LYS A CA 1
ATOM 799 C CA B LYS A 1 110 ? -3.028 26.448 -2.003 0.50 19.44 133 LYS A CA 1
ATOM 800 C C . LYS A 1 110 ? -3.008 25.130 -1.227 1.00 19.56 133 LYS A C 1
ATOM 801 O O . LYS A 1 110 ? -3.081 24.070 -1.819 1.00 19.55 133 LYS A O 1
ATOM 812 N N . ASN A 1 111 ? -2.902 25.197 0.103 1.00 17.62 134 ASN A N 1
ATOM 813 C CA . ASN A 1 111 ? -2.876 24.047 0.983 1.00 16.32 134 ASN A CA 1
ATOM 814 C C . ASN A 1 111 ? -3.594 24.353 2.256 1.00 19.09 134 ASN A C 1
ATOM 815 O O . ASN A 1 111 ? -3.615 25.509 2.694 1.00 19.32 134 ASN A O 1
ATOM 820 N N . ILE A 1 112 ? -4.111 23.306 2.878 1.00 17.00 135 ILE A N 1
ATOM 821 C CA . ILE A 1 112 ? -4.678 23.309 4.226 1.00 17.63 135 ILE A CA 1
ATOM 822 C C . ILE A 1 112 ? -3.695 22.567 5.105 1.00 19.78 135 ILE A C 1
ATOM 823 O O . ILE A 1 112 ? -3.187 21.513 4.673 1.00 18.75 135 ILE A O 1
ATOM 828 N N . VAL A 1 113 ? -3.457 23.068 6.346 1.00 16.24 136 VAL A N 1
ATOM 829 C CA . VAL A 1 113 ? -2.603 22.353 7.288 1.00 16.07 136 VAL A CA 1
ATOM 830 C C . VAL A 1 113 ? -3.408 22.148 8.571 1.00 17.67 136 VAL A C 1
ATOM 831 O O . VAL A 1 113 ? -4.040 23.096 9.018 1.00 17.64 136 VAL A O 1
ATOM 835 N N . THR A 1 114 ? -3.401 20.943 9.145 1.00 17.48 137 THR A N 1
ATOM 836 C CA . THR A 1 114 ? -4.045 20.669 10.427 1.00 17.03 137 THR A CA 1
ATOM 837 C C . THR A 1 114 ? -3.026 20.465 11.538 1.00 19.63 137 THR A C 1
ATOM 838 O O . THR A 1 114 ? -1.938 19.914 11.304 1.00 18.80 137 THR A O 1
ATOM 842 N N . ALA A 1 115 ? -3.463 20.725 12.775 1.00 16.62 138 ALA A N 1
ATOM 843 C CA . ALA A 1 115 ? -2.747 20.366 13.990 1.00 17.32 138 ALA A CA 1
ATOM 844 C C . ALA A 1 115 ? -3.469 19.166 14.575 1.00 20.92 138 ALA A C 1
ATOM 845 O O . ALA A 1 115 ? -4.637 19.287 14.983 1.00 18.28 138 ALA A O 1
ATOM 847 N N . ASN A 1 116 ? -2.799 17.999 14.627 1.00 19.64 139 ASN A N 1
ATOM 848 C CA . ASN A 1 116 ? -3.446 16.782 15.112 1.00 19.05 139 ASN A CA 1
ATOM 849 C C . ASN A 1 116 ? -3.024 16.565 16.547 1.00 21.10 139 ASN A C 1
ATOM 850 O O . ASN A 1 116 ? -1.875 16.216 16.826 1.00 22.04 139 ASN A O 1
ATOM 855 N N . TYR A 1 117 ? -3.969 16.825 17.463 1.00 19.42 140 TYR A N 1
ATOM 856 C CA . TYR A 1 117 ? -3.696 16.798 18.898 1.00 19.48 140 TYR A CA 1
ATOM 857 C C . TYR A 1 117 ? -3.252 15.435 19.392 1.00 24.85 140 TYR A C 1
ATOM 858 O O . TYR A 1 117 ? -2.257 15.322 20.114 1.00 26.72 140 TYR A O 1
ATOM 867 N N . SER A 1 118 ? -4.012 14.406 19.063 1.00 23.33 141 SER A N 1
ATOM 868 C CA . SER A 1 118 ? -3.703 13.078 19.588 1.00 24.35 141 SER A CA 1
ATOM 869 C C . SER A 1 118 ? -2.730 12.314 18.695 1.00 30.07 141 SER A C 1
ATOM 870 O O . SER A 1 118 ? -2.013 11.435 19.178 1.00 32.99 141 SER A O 1
ATOM 873 N N . GLY A 1 119 ? -2.664 12.693 17.425 1.00 26.92 142 GLY A N 1
ATOM 874 C CA . GLY A 1 119 ? -1.708 12.117 16.495 1.00 26.65 142 GLY A CA 1
ATOM 875 C C . GLY A 1 119 ? -0.313 12.673 16.724 1.00 29.91 142 GLY A C 1
ATOM 876 O O . GLY A 1 119 ? 0.653 12.077 16.265 1.00 28.80 142 GLY A O 1
ATOM 877 N N . GLY A 1 120 ? -0.214 13.849 17.385 1.00 25.06 143 GLY A N 1
ATOM 878 C CA . GLY A 1 120 ? 1.060 14.535 17.627 1.00 25.53 143 GLY A CA 1
ATOM 879 C C . GLY A 1 120 ? 1.766 14.743 16.302 1.00 26.68 143 GLY A C 1
ATOM 880 O O . GLY A 1 120 ? 2.912 14.341 16.112 1.00 26.46 143 GLY A O 1
ATOM 881 N N . SER A 1 121 ? 1.027 15.299 15.343 1.00 21.58 144 SER A N 1
ATOM 882 C CA . SER A 1 121 ? 1.479 15.472 13.982 1.00 19.73 144 SER A CA 1
ATOM 883 C C . SER A 1 121 ? 0.732 16.630 13.353 1.00 22.01 144 SER A C 1
ATOM 884 O O . SER A 1 121 ? -0.214 17.180 13.946 1.00 21.39 144 SER A O 1
ATOM 887 N N . ILE A 1 122 ? 1.135 16.972 12.119 1.00 20.57 145 ILE A N 1
ATOM 888 C CA . ILE A 1 122 ? 0.456 17.953 11.300 1.00 18.17 145 ILE A CA 1
ATOM 889 C C . ILE A 1 122 ? 0.254 17.334 9.921 1.00 21.48 145 ILE A C 1
ATOM 890 O O . ILE A 1 122 ? 1.083 16.528 9.455 1.00 21.17 145 ILE A O 1
ATOM 895 N N . THR A 1 123 ? -0.883 17.632 9.312 1.00 17.27 146 THR A N 1
ATOM 896 C CA . THR A 1 123 ? -1.214 17.077 7.997 1.00 16.78 146 THR A CA 1
ATOM 897 C C . THR A 1 123 ? -1.392 18.211 6.990 1.00 19.82 146 THR A C 1
ATOM 898 O O . THR A 1 123 ? -2.047 19.208 7.286 1.00 18.24 146 THR A O 1
ATOM 902 N N . VAL A 1 124 ? -0.842 18.031 5.780 1.00 19.16 147 VAL A N 1
ATOM 903 C CA . VAL A 1 124 ? -0.957 18.992 4.689 1.00 18.73 147 VAL A CA 1
ATOM 904 C C . VAL A 1 124 ? -1.879 18.409 3.630 1.00 20.69 147 VAL A C 1
ATOM 905 O O . VAL A 1 124 ? -1.680 17.244 3.241 1.00 20.99 147 VAL A O 1
ATOM 909 N N . PHE A 1 125 ? -2.841 19.224 3.149 1.00 17.74 148 PHE A N 1
ATOM 910 C CA . PHE A 1 125 ? -3.719 18.844 2.046 1.00 17.77 148 PHE A CA 1
ATOM 911 C C . PHE A 1 125 ? -3.641 19.888 0.955 1.00 20.18 148 PHE A C 1
ATOM 912 O O . PHE A 1 125 ? -3.963 21.044 1.236 1.00 19.04 148 PHE A O 1
ATOM 920 N N . PRO A 1 126 ? -3.335 19.520 -0.304 1.00 18.34 149 PRO A N 1
ATOM 921 C CA . PRO A 1 126 ? -3.444 20.504 -1.385 1.00 17.65 149 PRO A CA 1
ATOM 922 C C . PRO A 1 126 ? -4.923 20.835 -1.617 1.00 20.99 149 PRO A C 1
ATOM 923 O O . PRO A 1 126 ? -5.788 19.964 -1.449 1.00 20.59 149 PRO A O 1
ATOM 927 N N . ILE A 1 127 ? -5.201 22.059 -2.024 1.00 17.48 150 ILE A N 1
ATOM 928 C CA . ILE A 1 127 ? -6.569 22.480 -2.350 1.00 17.25 150 ILE A CA 1
ATOM 929 C C . ILE A 1 127 ? -6.709 22.397 -3.867 1.00 20.56 150 ILE A C 1
ATOM 930 O O . ILE A 1 127 ? -5.866 22.938 -4.598 1.00 20.90 150 ILE A O 1
ATOM 935 N N . GLY A 1 128 ? -7.757 21.728 -4.337 1.00 18.73 151 GLY A N 1
ATOM 936 C CA . GLY A 1 128 ? -7.972 21.609 -5.778 1.00 18.48 151 GLY A CA 1
ATOM 937 C C . GLY A 1 128 ? -8.487 22.903 -6.385 1.00 20.90 151 GLY A C 1
ATOM 938 O O . GLY A 1 128 ? -8.857 23.844 -5.671 1.00 20.56 151 GLY A O 1
ATOM 939 N N . GLN A 1 129 ? -8.557 22.946 -7.724 1.00 21.77 152 GLN A N 1
ATOM 940 C CA . GLN A 1 129 ? -8.959 24.142 -8.438 1.00 20.80 152 GLN A CA 1
ATOM 941 C C . GLN A 1 129 ? -10.406 24.546 -8.186 1.00 24.60 152 GLN A C 1
ATOM 942 O O . GLN A 1 129 ? -10.776 25.681 -8.463 1.00 26.77 152 GLN A O 1
ATOM 948 N N . ASP A 1 130 ? -11.216 23.608 -7.687 1.00 21.87 153 ASP A N 1
ATOM 949 C CA . ASP A 1 130 ? -12.624 23.829 -7.352 1.00 22.15 153 ASP A CA 1
ATOM 950 C C . ASP A 1 130 ? -12.815 24.106 -5.852 1.00 24.70 153 ASP A C 1
ATOM 951 O O . ASP A 1 130 ? -13.951 24.189 -5.407 1.00 24.79 153 ASP A O 1
ATOM 956 N N . GLY A 1 131 ? -11.728 24.185 -5.072 1.00 21.01 154 GLY A N 1
ATOM 957 C CA . GLY A 1 131 ? -11.837 24.429 -3.630 1.00 19.63 154 GLY A CA 1
ATOM 958 C C . GLY A 1 131 ? -11.950 23.168 -2.785 1.00 20.46 154 GLY A C 1
ATOM 959 O O . GLY A 1 131 ? -11.870 23.219 -1.554 1.00 20.32 154 GLY A O 1
ATOM 960 N N . ALA A 1 132 ? -12.154 22.014 -3.425 1.00 20.98 155 ALA A N 1
ATOM 961 C CA . ALA A 1 132 ? -12.241 20.764 -2.692 1.00 21.20 155 ALA A CA 1
ATOM 962 C C . ALA A 1 132 ? -10.832 20.312 -2.265 1.00 24.26 155 ALA A C 1
ATOM 963 O O . ALA A 1 132 ? -9.833 20.818 -2.786 1.00 24.74 155 ALA A O 1
ATOM 965 N N . LEU A 1 133 ? -10.751 19.369 -1.341 1.00 20.98 156 LEU A N 1
ATOM 966 C CA . LEU A 1 133 ? -9.454 18.921 -0.851 1.00 22.76 156 LEU A CA 1
ATOM 967 C C . LEU A 1 133 ? -8.906 17.754 -1.632 1.00 24.57 156 LEU A C 1
ATOM 968 O O . LEU A 1 133 ? -9.627 16.811 -1.944 1.00 24.32 156 LEU A O 1
ATOM 973 N N . LEU A 1 134 ? -7.606 17.778 -1.881 1.00 22.19 157 LEU A N 1
ATOM 974 C CA . LEU A 1 134 ? -6.948 16.598 -2.404 1.00 22.68 157 LEU A CA 1
ATOM 975 C C . LEU A 1 134 ? -6.566 15.730 -1.202 1.00 23.39 157 LEU A C 1
ATOM 976 O O . LEU A 1 134 ? -6.460 16.222 -0.071 1.00 21.34 157 LEU A O 1
ATOM 981 N N . PRO A 1 135 ? -6.321 14.440 -1.392 1.00 21.86 158 PRO A N 1
ATOM 982 C CA . PRO A 1 135 ? -5.842 13.604 -0.273 1.00 22.17 158 PRO A CA 1
ATOM 983 C C . PRO A 1 135 ? -4.560 14.173 0.334 1.00 24.31 158 PRO A C 1
ATOM 984 O O . PRO A 1 135 ? -3.820 14.868 -0.360 1.00 24.68 158 PRO A O 1
ATOM 988 N N . ALA A 1 136 ? -4.304 13.904 1.613 1.00 22.39 159 ALA A N 1
ATOM 989 C CA . ALA A 1 136 ? -3.118 14.462 2.276 1.00 23.03 159 ALA A CA 1
ATOM 990 C C . ALA A 1 136 ? -1.855 14.264 1.443 1.00 24.62 159 ALA A C 1
ATOM 991 O O . ALA A 1 136 ? -1.673 13.188 0.857 1.00 25.15 159 ALA A O 1
ATOM 993 N N . SER A 1 137 ? -1.041 15.318 1.301 1.00 22.02 160 SER A N 1
ATOM 994 C CA . SER A 1 137 ? 0.226 15.231 0.558 1.00 21.10 160 SER A CA 1
ATOM 995 C C . SER A 1 137 ? 1.394 15.062 1.513 1.00 25.81 160 SER A C 1
ATOM 996 O O . SER A 1 137 ? 2.467 14.636 1.086 1.00 27.27 160 SER A O 1
ATOM 999 N N . ASP A 1 138 ? 1.195 15.353 2.819 1.00 22.33 161 ASP A N 1
ATOM 1000 C CA . ASP A 1 138 ? 2.255 15.178 3.819 1.00 21.86 161 ASP A CA 1
ATOM 1001 C C . ASP A 1 138 ? 1.663 15.000 5.199 1.00 23.51 161 ASP A C 1
ATOM 1002 O O . ASP A 1 138 ? 0.647 15.605 5.510 1.00 23.02 161 ASP A O 1
ATOM 1007 N N . VAL A 1 139 ? 2.257 14.121 5.995 1.00 21.58 162 VAL A N 1
ATOM 1008 C CA . VAL A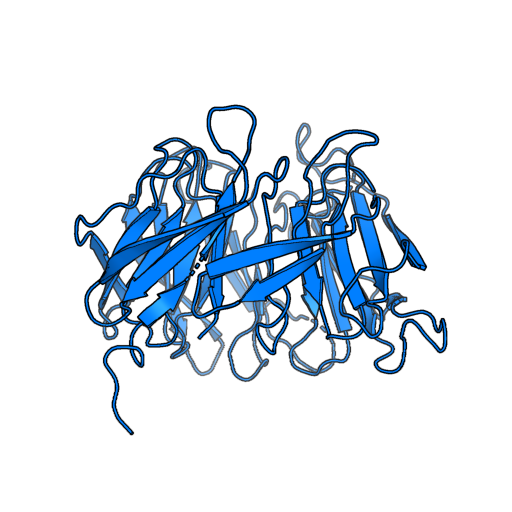 1 139 ? 1.919 13.883 7.413 1.00 22.47 162 VAL A CA 1
ATOM 1009 C C . VAL A 1 139 ? 3.261 13.968 8.135 1.00 28.82 162 VAL A C 1
ATOM 1010 O O . VAL A 1 139 ? 4.156 13.150 7.864 1.00 28.87 162 VAL A O 1
ATOM 1014 N N . ILE A 1 140 ? 3.432 14.998 8.972 1.00 25.53 163 ILE A N 1
ATOM 1015 C CA . ILE A 1 140 ? 4.701 15.270 9.651 1.00 25.53 163 ILE A CA 1
ATOM 1016 C C . ILE A 1 140 ? 4.567 14.879 11.109 1.00 28.92 163 ILE A C 1
ATOM 1017 O O . ILE A 1 140 ? 3.771 15.481 11.829 1.00 27.25 163 ILE A O 1
ATOM 1022 N N . GLU A 1 141 ? 5.299 13.838 11.527 1.00 30.01 164 GLU A N 1
ATOM 1023 C CA . GLU A 1 141 ? 5.244 13.325 12.896 1.00 30.63 164 GLU A CA 1
ATOM 1024 C C . GLU A 1 141 ? 6.276 14.003 13.778 1.00 34.84 164 GLU A C 1
ATOM 1025 O O . GLU A 1 141 ? 7.337 14.429 13.300 1.00 36.87 164 GLU A O 1
ATOM 1031 N N . PHE A 1 142 ? 5.954 14.126 15.066 1.00 28.25 165 PHE A N 1
ATOM 1032 C CA . PHE A 1 142 ? 6.865 14.715 16.037 1.00 27.09 165 PHE A CA 1
ATOM 1033 C C . PHE A 1 142 ? 7.162 13.707 17.118 1.00 31.59 165 PHE A C 1
ATOM 1034 O O . PHE A 1 142 ? 6.418 12.734 17.287 1.00 33.19 165 PHE A O 1
ATOM 1042 N N . LYS A 1 143 ? 8.263 13.923 17.834 1.00 28.04 166 LYS A N 1
ATOM 1043 C CA . LYS A 1 143 ? 8.682 13.066 18.934 1.00 29.16 166 LYS A CA 1
ATOM 1044 C C . LYS A 1 143 ? 8.980 13.891 20.174 1.00 35.32 166 LYS A C 1
ATOM 1045 O O . LYS A 1 143 ? 9.335 15.070 20.078 1.00 36.77 166 LYS A O 1
ATOM 1051 N N . GLY A 1 144 ? 8.815 13.273 21.336 1.00 33.27 167 GLY A N 1
ATOM 1052 C CA . GLY A 1 144 ? 9.122 13.933 22.593 1.00 33.29 167 GLY A CA 1
ATOM 1053 C C . GLY A 1 144 ? 8.035 13.876 23.629 1.00 36.67 167 GLY A C 1
ATOM 1054 O O . GLY A 1 144 ? 6.985 13.257 23.429 1.00 36.14 167 GLY A O 1
ATOM 1055 N N . SER A 1 145 ? 8.301 14.537 24.750 1.00 33.74 168 SER A N 1
ATOM 1056 C CA . SER A 1 145 ? 7.388 14.616 25.888 1.00 32.83 168 SER A CA 1
ATOM 1057 C C . SER A 1 145 ? 7.762 15.812 26.748 1.00 36.73 168 SER A C 1
ATOM 1058 O O . SER A 1 145 ? 8.762 16.491 26.493 1.00 38.08 168 SER A O 1
ATOM 1061 N N . GLY A 1 146 ? 6.952 16.062 27.755 1.00 33.08 169 GLY A N 1
ATOM 1062 C CA . GLY A 1 146 ? 7.164 17.147 28.698 1.00 31.70 169 GLY A CA 1
ATOM 1063 C C . GLY A 1 146 ? 6.979 16.653 30.115 1.00 35.34 169 GLY A C 1
ATOM 1064 O O . GLY A 1 146 ? 6.711 15.467 30.322 1.00 36.79 169 GLY A O 1
ATOM 1065 N N . PRO A 1 147 ? 7.088 17.546 31.107 1.00 31.09 170 PRO A N 1
ATOM 1066 C CA . PRO A 1 147 ? 7.021 17.095 32.515 1.00 32.26 170 PRO A CA 1
ATOM 1067 C C . PRO A 1 147 ? 5.629 16.736 33.039 1.00 36.22 170 PRO A C 1
ATOM 1068 O O . PRO A 1 147 ? 5.559 15.915 33.957 1.00 36.45 170 PRO A O 1
ATOM 1072 N N . ASP A 1 148 ? 4.534 17.367 32.527 1.00 32.53 171 ASP A N 1
ATOM 1073 C CA . ASP A 1 148 ? 3.180 17.058 33.031 1.00 32.02 171 ASP A CA 1
ATOM 1074 C C . ASP A 1 148 ? 2.879 15.584 32.786 1.00 38.23 171 ASP A C 1
ATOM 1075 O O . ASP A 1 148 ? 2.884 15.134 31.637 1.00 38.25 171 ASP A O 1
ATOM 1080 N N . LYS A 1 149 ? 2.707 14.820 33.885 1.00 37.29 172 LYS A N 1
ATOM 1081 C CA . LYS A 1 149 ? 2.527 13.370 33.838 1.00 38.91 172 LYS A CA 1
ATOM 1082 C C . LYS A 1 149 ? 1.312 12.886 33.040 1.00 41.30 172 LYS A C 1
ATOM 1083 O O . LYS A 1 149 ? 1.393 11.807 32.463 1.00 42.12 172 LYS A O 1
ATOM 1089 N N . GLU A 1 150 ? 0.207 13.643 33.018 1.00 37.35 173 GLU A N 1
ATOM 1090 C CA . GLU A 1 150 ? -1.002 13.241 32.294 1.00 37.03 173 GLU A CA 1
ATOM 1091 C C . GLU A 1 150 ? -1.176 13.972 30.963 1.00 38.76 173 GLU A C 1
ATOM 1092 O O . GLU A 1 150 ? -1.803 13.431 30.045 1.00 37.54 173 GLU A O 1
ATOM 1098 N N . ARG A 1 151 ? -0.657 15.200 30.856 1.00 32.30 174 ARG A N 1
ATOM 1099 C CA . ARG A 1 151 ? -0.875 15.968 29.642 1.00 31.88 174 ARG A CA 1
ATOM 1100 C C . ARG A 1 151 ? 0.281 16.016 28.642 1.00 35.65 174 ARG A C 1
ATOM 1101 O O . ARG A 1 151 ? 0.032 16.385 27.492 1.00 35.99 174 ARG A O 1
ATOM 1109 N N . GLN A 1 152 ? 1.515 15.658 29.040 1.00 31.90 175 GLN A N 1
ATOM 1110 C CA . GLN A 1 152 ? 2.671 15.786 28.138 1.00 29.47 175 GLN A CA 1
ATOM 1111 C C . GLN A 1 152 ? 3.453 14.473 27.987 1.00 34.79 175 GLN A C 1
ATOM 1112 O O . GLN A 1 152 ? 4.681 14.482 27.993 1.00 35.21 175 GLN A O 1
ATOM 1118 N N . THR A 1 153 ? 2.737 13.358 27.787 1.00 32.51 176 THR A N 1
ATOM 1119 C CA . THR A 1 153 ? 3.342 12.024 27.632 1.00 34.64 176 THR A CA 1
ATOM 1120 C C . THR A 1 153 ? 3.841 11.824 26.198 1.00 37.41 176 THR A C 1
ATOM 1121 O O . THR A 1 153 ? 4.561 10.866 25.921 1.00 37.64 176 THR A O 1
ATOM 1133 N N . PRO A 1 155 ? 3.918 14.245 21.949 1.00 27.36 178 PRO A N 1
ATOM 1134 C CA . PRO A 1 155 ? 3.575 15.524 21.304 1.00 25.18 178 PRO A CA 1
ATOM 1135 C C . PRO A 1 155 ? 2.053 15.663 21.146 1.00 28.43 178 PRO A C 1
ATOM 1136 O O . PRO A 1 155 ? 1.336 14.665 20.986 1.00 28.30 178 PRO A O 1
ATOM 1140 N N . HIS A 1 156 ? 1.559 16.886 21.272 1.00 24.38 179 HIS A N 1
ATOM 1141 C CA . HIS A 1 156 ? 0.149 17.215 21.091 1.00 23.09 179 HIS A CA 1
ATOM 1142 C C . HIS A 1 156 ? 0.127 18.492 20.304 1.00 24.49 179 HIS A C 1
ATOM 1143 O O . HIS A 1 156 ? 0.455 19.544 20.838 1.00 23.75 179 HIS A O 1
ATOM 1150 N N . LEU A 1 157 ? -0.188 18.404 19.022 1.00 20.69 180 LEU A N 1
ATOM 1151 C CA . LEU A 1 157 ? -0.136 19.571 18.155 1.00 19.08 180 LEU A CA 1
ATOM 1152 C C . LEU A 1 157 ? -1.454 20.322 18.227 1.00 21.49 180 LEU A C 1
ATOM 1153 O O . LEU A 1 157 ? -2.512 19.738 18.029 1.00 20.41 180 LEU A O 1
ATOM 1158 N N . HIS A 1 158 ? -1.396 21.620 18.573 1.00 18.52 181 HIS A N 1
ATOM 1159 C CA . HIS A 1 158 ? -2.606 22.371 18.874 1.00 18.72 181 HIS A CA 1
ATOM 1160 C C . HIS A 1 158 ? -2.837 23.612 18.057 1.00 20.22 181 HIS A C 1
ATOM 1161 O O . HIS A 1 158 ? -3.921 24.203 18.169 1.00 19.33 181 HIS A O 1
ATOM 1168 N N . CYS A 1 159 ? -1.852 24.022 17.243 1.00 16.44 182 CYS A N 1
ATOM 1169 C CA . CYS A 1 159 ? -1.976 25.222 16.454 1.00 16.04 182 CYS A CA 1
ATOM 1170 C C . CYS A 1 159 ? -1.004 25.166 15.315 1.00 19.13 182 CYS A C 1
ATOM 1171 O O . CYS A 1 159 ? 0.079 24.600 15.469 1.00 19.49 182 CYS A O 1
ATOM 1174 N N . VAL A 1 160 ? -1.402 25.679 14.155 1.00 16.51 183 VAL A N 1
ATOM 1175 C CA . VAL A 1 160 ? -0.549 25.831 12.996 1.00 15.55 183 VAL A CA 1
ATOM 1176 C C . VAL A 1 160 ? -0.800 27.228 12.442 1.00 16.21 183 VAL A C 1
ATOM 1177 O O . VAL A 1 160 ? -1.952 27.597 12.182 1.00 17.70 183 VAL A O 1
ATOM 1181 N N . ARG A 1 161 ? 0.257 28.044 12.347 1.00 16.89 184 ARG A N 1
ATOM 1182 C CA . ARG A 1 161 ? 0.145 29.414 11.853 1.00 16.47 184 ARG A CA 1
ATOM 1183 C C . ARG A 1 161 ? 1.157 29.734 10.791 1.00 20.12 184 ARG A C 1
ATOM 1184 O O . ARG A 1 161 ? 2.330 29.413 10.944 1.00 19.97 184 ARG A O 1
ATOM 1192 N N . ILE A 1 162 ? 0.723 30.425 9.730 1.00 18.20 185 ILE A N 1
ATOM 1193 C CA . ILE A 1 162 ? 1.635 30.934 8.725 1.00 18.34 185 ILE A CA 1
ATOM 1194 C C . ILE A 1 162 ? 2.079 32.292 9.226 1.00 21.16 185 ILE A C 1
ATOM 1195 O O . ILE A 1 162 ? 1.229 33.055 9.710 1.00 21.16 185 ILE A O 1
ATOM 1200 N N . THR A 1 163 ? 3.392 32.583 9.185 1.00 18.95 186 THR A N 1
ATOM 1201 C CA . THR A 1 163 ? 3.942 33.832 9.699 1.00 19.11 186 THR A CA 1
ATOM 1202 C C . THR A 1 163 ? 3.466 35.030 8.845 1.00 21.57 186 THR A C 1
ATOM 1203 O O . THR A 1 163 ? 3.144 34.860 7.663 1.00 21.60 186 THR A O 1
ATOM 1207 N N . PRO A 1 164 ? 3.485 36.263 9.399 1.00 22.23 187 PRO A N 1
ATOM 1208 C CA . PRO A 1 164 ? 2.969 37.423 8.636 1.00 22.58 187 PRO A CA 1
ATOM 1209 C C . PRO A 1 164 ? 3.759 37.770 7.382 1.00 26.55 187 PRO A C 1
ATOM 1210 O O . PRO A 1 164 ? 3.289 38.571 6.566 1.00 27.18 187 PRO A O 1
ATOM 1214 N N . ASP A 1 165 ? 4.971 37.205 7.246 1.00 21.96 188 ASP A N 1
ATOM 1215 C CA . ASP A 1 165 ? 5.822 37.441 6.079 1.00 22.04 188 ASP A CA 1
ATOM 1216 C C . ASP A 1 165 ? 5.632 36.327 5.024 1.00 25.27 188 ASP A C 1
ATOM 1217 O O . ASP A 1 165 ? 6.323 36.325 4.007 1.00 25.50 188 ASP A O 1
ATOM 1222 N N . GLY A 1 166 ? 4.706 35.401 5.279 1.00 22.56 189 GLY A N 1
ATOM 1223 C CA . GLY A 1 166 ? 4.342 34.298 4.375 1.00 22.18 189 GLY A CA 1
ATOM 1224 C C . GLY A 1 166 ? 5.418 33.244 4.168 1.00 24.38 189 GLY A C 1
ATOM 1225 O O . GLY A 1 166 ? 5.291 32.3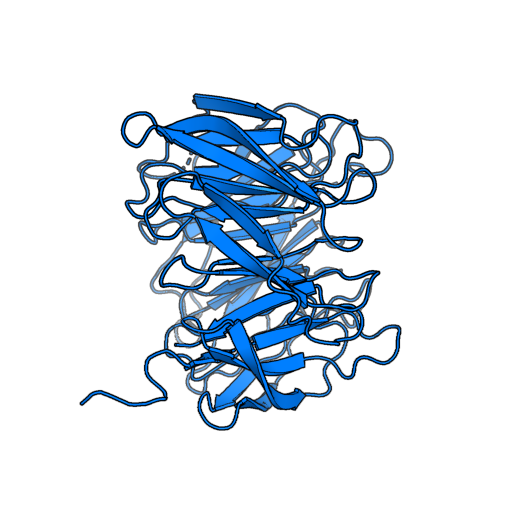98 3.278 1.00 23.91 189 GLY A O 1
ATOM 1226 N N . LYS A 1 167 ? 6.474 33.281 4.980 1.00 20.68 190 LYS A N 1
ATOM 1227 C CA . LYS A 1 167 ? 7.651 32.427 4.759 1.00 20.66 190 LYS A CA 1
ATOM 1228 C C . LYS A 1 167 ? 7.721 31.165 5.613 1.00 23.10 190 LYS A C 1
ATOM 1229 O O . LYS A 1 167 ? 8.422 30.219 5.222 1.00 24.75 190 LYS A O 1
ATOM 1235 N N . TYR A 1 168 ? 7.068 31.154 6.769 1.00 19.12 191 TYR A N 1
ATOM 1236 C CA . TYR A 1 168 ? 7.176 30.036 7.700 1.00 19.55 191 TYR A CA 1
ATOM 1237 C C . TYR A 1 168 ? 5.858 29.584 8.230 1.00 21.78 191 TYR A C 1
ATOM 1238 O O . TYR A 1 168 ? 4.882 30.331 8.229 1.00 19.90 191 TYR A O 1
ATOM 1247 N N . LEU A 1 169 ? 5.843 28.343 8.699 1.00 18.67 192 LEU A N 1
ATOM 1248 C CA . LEU A 1 169 ? 4.714 27.782 9.422 1.00 18.43 192 LEU A CA 1
ATOM 1249 C C . LEU A 1 169 ? 5.217 27.426 10.814 1.00 20.65 192 LEU A C 1
ATOM 1250 O O . LEU A 1 169 ? 6.230 26.725 10.935 1.00 20.50 192 LEU A O 1
ATOM 1255 N N . LEU A 1 170 ? 4.544 27.941 11.854 1.00 17.92 193 LEU A N 1
ATOM 1256 C CA . LEU A 1 170 ? 4.877 27.660 13.251 1.00 17.46 193 LEU A CA 1
ATOM 1257 C C . LEU A 1 170 ? 3.813 26.765 13.837 1.00 19.01 193 LEU A C 1
ATOM 1258 O O . LEU A 1 170 ? 2.616 27.037 13.664 1.00 18.33 193 LEU A O 1
ATOM 1263 N N . ALA A 1 171 ? 4.215 25.660 14.464 1.00 17.98 194 ALA A N 1
ATOM 1264 C CA . ALA A 1 171 ? 3.266 24.694 14.985 1.00 17.32 194 ALA A CA 1
ATOM 1265 C C . ALA A 1 171 ? 3.449 24.511 16.484 1.00 19.96 194 ALA A C 1
ATOM 1266 O O . ALA A 1 171 ? 4.515 24.053 16.931 1.00 20.35 194 ALA A O 1
ATOM 1268 N N . ASP A 1 172 ? 2.406 24.855 17.266 1.00 18.11 195 ASP A N 1
ATOM 1269 C CA . ASP A 1 172 ? 2.488 24.769 18.732 1.00 16.98 195 ASP A CA 1
ATOM 1270 C C . ASP A 1 172 ? 2.307 23.358 19.202 1.00 21.56 195 ASP A C 1
ATOM 1271 O O . ASP A 1 172 ? 1.311 22.709 18.843 1.00 19.54 195 ASP A O 1
ATOM 1276 N N . ASP A 1 173 ? 3.228 22.901 20.049 1.00 19.38 196 ASP A N 1
ATOM 1277 C CA . ASP A 1 173 ? 3.191 21.548 20.567 1.00 20.14 196 ASP A CA 1
ATOM 1278 C C . ASP A 1 173 ? 3.044 21.576 22.073 1.00 23.31 196 ASP A C 1
ATOM 1279 O O . ASP A 1 173 ? 4.014 21.747 22.828 1.00 22.18 196 ASP A O 1
ATOM 1284 N N . LEU A 1 174 ? 1.804 21.345 22.510 1.00 20.62 197 LEU A N 1
ATOM 1285 C CA . LEU A 1 174 ? 1.447 21.353 23.922 1.00 20.96 197 LEU A CA 1
ATOM 1286 C C . LEU A 1 174 ? 2.202 20.273 24.685 1.00 25.81 197 LEU A C 1
ATOM 1287 O O . LEU A 1 174 ? 2.575 20.480 25.850 1.00 25.03 197 LEU A O 1
ATOM 1292 N N . GLY A 1 175 ? 2.432 19.135 24.032 1.00 22.52 198 GLY A N 1
ATOM 1293 C CA . GLY A 1 175 ? 3.088 18.015 24.682 1.00 24.38 198 GLY A CA 1
ATOM 1294 C C . GLY A 1 175 ? 4.574 18.136 24.925 1.00 28.32 198 GLY A C 1
ATOM 1295 O O . GLY A 1 175 ? 5.088 17.496 25.846 1.00 29.10 198 GLY A O 1
ATOM 1296 N N . THR A 1 176 ? 5.287 18.910 24.092 1.00 24.16 199 THR A N 1
ATOM 1297 C CA . THR A 1 176 ? 6.746 18.979 24.247 1.00 24.90 199 THR A CA 1
ATOM 1298 C C . THR A 1 176 ? 7.253 20.387 24.573 1.00 26.77 199 THR A C 1
ATOM 1299 O O . THR A 1 176 ? 8.470 20.580 24.580 1.00 27.27 199 THR A O 1
ATOM 1303 N N . ASP A 1 177 ? 6.344 21.362 24.837 1.00 22.77 200 ASP A N 1
ATOM 1304 C CA . ASP A 1 177 ? 6.742 22.744 25.177 1.00 21.98 200 ASP A CA 1
ATOM 1305 C C . ASP A 1 177 ? 7.587 23.374 24.057 1.00 23.77 200 ASP A C 1
ATOM 1306 O O . ASP A 1 177 ? 8.551 24.084 24.325 1.00 24.98 200 ASP A O 1
ATOM 1311 N N . GLN A 1 178 ? 7.206 23.129 22.819 1.00 21.46 201 GLN A N 1
ATOM 1312 C CA . GLN A 1 178 ? 7.921 23.662 21.666 1.00 22.21 201 GLN A CA 1
ATOM 1313 C C . GLN A 1 178 ? 6.985 24.259 20.651 1.00 23.97 201 GLN A C 1
ATOM 1314 O O . GLN A 1 178 ? 5.823 23.879 20.566 1.00 21.53 201 GLN A O 1
ATOM 1320 N N . ILE A 1 179 ? 7.509 25.196 19.873 1.00 21.97 202 ILE A N 1
ATOM 1321 C CA . ILE A 1 179 ? 6.896 25.751 18.685 1.00 20.41 202 ILE A CA 1
ATOM 1322 C C . ILE A 1 179 ? 7.796 25.264 17.540 1.00 23.50 202 ILE A C 1
ATOM 1323 O O . ILE A 1 179 ? 8.932 25.731 17.415 1.00 24.74 202 ILE A O 1
ATOM 1328 N N . HIS A 1 180 ? 7.310 24.299 16.757 1.00 19.64 203 HIS A N 1
ATOM 1329 C CA . HIS A 1 180 ? 8.044 23.741 15.619 1.00 19.63 203 HIS A CA 1
ATOM 1330 C C . HIS A 1 180 ? 8.029 24.732 14.452 1.00 22.20 203 HIS A C 1
ATOM 1331 O O . HIS A 1 180 ? 7.023 25.404 14.230 1.00 22.00 203 HIS A O 1
ATOM 1338 N N . LYS A 1 181 ? 9.165 24.855 13.739 1.00 18.83 204 LYS A N 1
ATOM 1339 C CA . LYS A 1 181 ? 9.304 25.797 12.636 1.00 18.53 204 LYS A CA 1
ATOM 1340 C C . LYS A 1 181 ? 9.527 25.084 11.298 1.00 22.58 204 LYS A C 1
ATOM 1341 O O . LYS A 1 181 ? 10.386 24.192 11.191 1.00 22.67 204 LYS A O 1
ATOM 1347 N N . PHE A 1 182 ? 8.773 25.511 10.274 1.00 20.08 205 PHE A N 1
ATOM 1348 C CA . PHE A 1 182 ? 8.902 25.014 8.918 1.00 20.10 205 PHE A CA 1
ATOM 1349 C C . PHE A 1 182 ? 9.015 26.149 7.943 1.00 24.14 205 PHE A C 1
ATOM 1350 O O . PHE A 1 182 ? 8.399 27.209 8.120 1.00 22.51 205 PHE A O 1
ATOM 1358 N N . ASN A 1 183 ? 9.801 25.923 6.907 1.00 21.45 206 ASN A N 1
ATOM 1359 C CA . ASN A 1 183 ? 9.893 26.822 5.782 1.00 22.28 206 ASN A CA 1
ATOM 1360 C C . ASN A 1 183 ? 8.738 26.497 4.859 1.00 25.27 206 ASN A C 1
ATOM 1361 O O . ASN A 1 183 ? 8.462 25.318 4.613 1.00 22.89 206 ASN A O 1
ATOM 1366 N N . ILE A 1 184 ? 8.062 27.518 4.337 1.00 20.99 207 ILE A N 1
ATOM 1367 C CA . ILE A 1 184 ? 6.972 27.322 3.386 1.00 21.03 207 ILE A CA 1
ATOM 1368 C C . ILE A 1 184 ? 7.455 27.484 1.948 1.00 22.78 207 ILE A C 1
ATOM 1369 O O . ILE 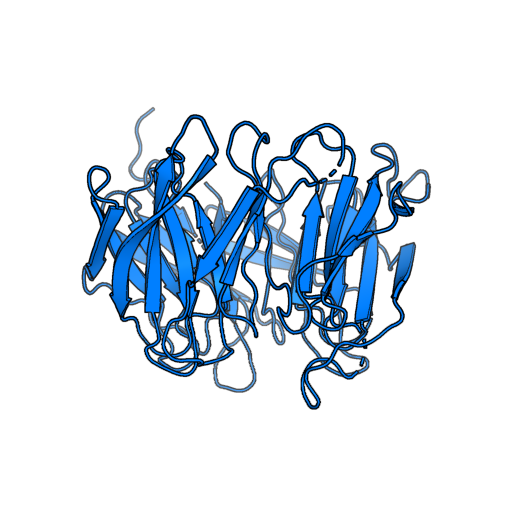A 1 184 ? 8.239 28.399 1.652 1.00 24.02 207 ILE A O 1
ATOM 1374 N N . ASN A 1 185 ? 7.042 26.542 1.079 1.00 21.78 208 ASN A N 1
ATOM 1375 C CA . ASN A 1 185 ? 7.247 26.631 -0.358 1.00 21.02 208 ASN A CA 1
ATOM 1376 C C . ASN A 1 185 ? 5.975 27.281 -0.911 1.00 22.47 208 ASN A C 1
ATOM 1377 O O . ASN A 1 185 ? 4.933 26.622 -0.985 1.00 20.01 208 ASN A O 1
ATOM 1382 N N . PRO A 1 186 ? 6.005 28.610 -1.218 1.00 21.65 209 PRO A N 1
ATOM 1383 C CA . PRO A 1 186 ? 4.764 29.297 -1.626 1.00 21.50 209 PRO A CA 1
ATOM 1384 C C . PRO A 1 186 ? 4.240 28.860 -2.986 1.00 22.43 209 PRO A C 1
ATOM 1385 O O . PRO A 1 186 ? 3.093 29.144 -3.335 1.00 23.37 209 PRO A O 1
ATOM 1389 N N . ASN A 1 187 ? 5.055 28.108 -3.748 1.00 19.49 210 ASN A N 1
ATOM 1390 C CA . ASN A 1 187 ? 4.614 27.655 -5.049 1.00 19.50 210 ASN A CA 1
ATOM 1391 C C . ASN A 1 187 ? 3.896 26.306 -4.956 1.00 22.95 210 ASN A C 1
ATOM 1392 O O . ASN A 1 187 ? 3.230 25.928 -5.910 1.00 22.88 210 ASN A O 1
ATOM 1397 N N . ALA A 1 188 ? 4.086 25.548 -3.847 1.00 20.17 211 ALA A N 1
ATOM 1398 C CA . ALA A 1 188 ? 3.516 24.193 -3.772 1.00 19.60 211 ALA A CA 1
ATOM 1399 C C . ALA A 1 188 ? 2.002 24.188 -3.930 1.00 20.88 211 ALA A C 1
ATOM 1400 O O . ALA A 1 188 ? 1.299 24.896 -3.220 1.00 21.12 211 ALA A O 1
ATOM 1402 N N . ASN A 1 189 ? 1.509 23.391 -4.866 1.00 20.19 212 ASN A N 1
ATOM 1403 C CA . ASN A 1 189 ? 0.063 23.320 -5.049 1.00 20.33 212 ASN A CA 1
ATOM 1404 C C . ASN A 1 189 ? -0.337 21.921 -5.532 1.00 24.47 212 ASN A C 1
ATOM 1405 O O . ASN A 1 189 ? 0.500 21.021 -5.628 1.00 24.71 212 ASN A O 1
ATOM 1410 N N . ALA A 1 190 ? -1.626 21.751 -5.816 1.00 24.21 213 ALA A N 1
ATOM 1411 C CA . ALA A 1 190 ? -2.216 20.488 -6.265 1.00 25.49 213 ALA A CA 1
ATOM 1412 C C . ALA A 1 190 ? -1.686 20.023 -7.615 1.00 30.97 213 ALA A C 1
ATOM 1413 O O . ALA A 1 190 ? -1.568 18.808 -7.837 1.00 32.84 213 ALA A O 1
ATOM 1415 N N . ASP A 1 191 ? -1.362 20.976 -8.506 1.00 26.15 214 ASP A N 1
ATOM 1416 C CA A ASP A 1 191 ? -0.894 20.681 -9.863 0.50 26.45 214 ASP A CA 1
ATOM 1417 C CA B ASP A 1 191 ? -0.897 20.655 -9.855 0.50 27.13 214 ASP A CA 1
ATOM 1418 C C . ASP A 1 191 ? 0.592 20.307 -9.912 1.00 29.40 214 ASP A C 1
ATOM 1419 O O . ASP A 1 191 ? 0.962 19.345 -10.598 1.00 31.46 214 ASP A O 1
ATOM 1428 N N . ASN A 1 192 ? 1.455 21.086 -9.242 1.00 24.87 215 ASN A N 1
ATOM 1429 C CA . ASN A 1 192 ? 2.887 20.778 -9.352 1.00 24.16 215 ASN A CA 1
ATOM 1430 C C . ASN A 1 192 ? 3.368 19.701 -8.357 1.00 27.55 215 ASN A C 1
ATOM 1431 O O . ASN A 1 192 ? 4.479 19.192 -8.542 1.00 27.92 215 ASN A O 1
ATOM 1436 N N . LYS A 1 193 ? 2.557 19.350 -7.324 1.00 26.39 216 LYS A N 1
ATOM 1437 C CA . LYS A 1 193 ? 2.878 18.315 -6.333 1.00 25.71 216 LYS A CA 1
ATOM 1438 C C . LYS A 1 193 ? 4.210 18.600 -5.585 1.00 28.64 216 LYS A C 1
ATOM 1439 O O . LYS A 1 193 ? 4.817 17.670 -5.028 1.00 29.53 216 LYS A O 1
ATOM 1445 N N . GLU A 1 194 ? 4.656 19.874 -5.543 1.00 23.18 217 GLU A N 1
ATOM 1446 C CA . GLU A 1 194 ? 5.882 20.196 -4.790 1.00 21.85 217 GLU A CA 1
ATOM 1447 C C . GLU A 1 194 ? 5.580 20.081 -3.293 1.00 22.13 217 GLU A C 1
ATOM 1448 O O . GLU A 1 194 ? 4.428 20.284 -2.847 1.00 22.68 217 GLU A O 1
ATOM 1454 N N . LYS A 1 195 ? 6.635 19.800 -2.504 1.00 21.37 218 LYS A N 1
ATOM 1455 C CA . LYS A 1 195 ? 6.453 19.703 -1.056 1.00 20.66 218 LYS A CA 1
ATOM 1456 C C . LYS A 1 195 ? 6.196 21.101 -0.470 1.00 22.57 218 LYS A C 1
ATOM 1457 O O . LYS A 1 195 ? 6.931 22.043 -0.793 1.00 22.72 218 LYS A O 1
ATOM 1463 N N . PHE A 1 196 ? 5.187 21.217 0.407 1.00 20.66 219 PHE A N 1
ATOM 1464 C CA . PHE A 1 196 ? 4.845 22.498 0.989 1.00 19.15 219 PHE A CA 1
ATOM 1465 C C . PHE A 1 196 ? 5.809 22.898 2.121 1.00 21.82 219 PHE A C 1
ATOM 1466 O O . PHE A 1 196 ? 6.262 24.052 2.174 1.00 22.63 219 PHE A O 1
ATOM 1474 N N . LEU A 1 197 ? 6.024 21.987 3.083 1.00 19.34 220 LEU A N 1
ATOM 1475 C CA . LEU A 1 197 ? 6.806 22.301 4.276 1.00 19.74 220 LEU A CA 1
ATOM 1476 C C . LEU A 1 197 ? 8.100 21.547 4.378 1.00 24.16 220 LEU A C 1
ATOM 1477 O O . LEU A 1 197 ? 8.143 20.354 4.101 1.00 24.16 220 LEU A O 1
ATOM 1482 N N . THR A 1 198 ? 9.148 22.237 4.829 1.00 21.84 221 THR A N 1
ATOM 1483 C CA . THR A 1 198 ? 10.457 21.651 5.122 1.00 22.75 221 THR A CA 1
ATOM 1484 C C . THR A 1 198 ? 10.872 22.155 6.490 1.00 25.77 221 THR A C 1
ATOM 1485 O O . THR A 1 198 ? 10.567 23.296 6.832 1.00 23.70 221 THR A O 1
ATOM 1489 N N . LYS A 1 199 ? 11.608 21.331 7.273 1.00 25.94 222 LYS A N 1
ATOM 1490 C CA . LYS A 1 199 ? 12.002 21.773 8.620 1.00 26.10 222 LYS A CA 1
ATOM 1491 C C . LYS A 1 199 ? 12.901 23.018 8.536 1.00 27.93 222 LYS A C 1
ATOM 1492 O O . LYS A 1 199 ? 13.733 23.119 7.638 1.00 28.28 222 LYS A O 1
ATOM 1498 N N . GLY A 1 200 ? 12.661 23.984 9.405 1.00 24.56 223 GLY A N 1
ATOM 1499 C CA . GLY A 1 200 ? 13.409 25.236 9.345 1.00 25.34 223 GLY A CA 1
ATOM 1500 C C . GLY A 1 200 ? 14.614 25.290 10.255 1.00 27.09 223 GLY A C 1
ATOM 1501 O O . GLY A 1 200 ? 14.996 24.290 10.874 1.00 27.07 223 GLY A O 1
ATOM 1502 N N . THR A 1 201 ? 15.206 26.490 10.351 1.00 25.70 224 THR A N 1
ATOM 1503 C CA . THR A 1 201 ? 16.333 26.774 11.233 1.00 25.54 224 THR A CA 1
ATOM 1504 C C . THR A 1 201 ? 15.952 27.858 12.238 1.00 28.27 224 THR A C 1
ATOM 1505 O O . THR A 1 201 ? 15.755 28.999 11.821 1.00 29.51 224 THR A O 1
ATOM 1509 N N . PRO A 1 202 ? 15.885 27.558 13.549 1.00 26.36 225 PRO A N 1
ATOM 1510 C CA . PRO A 1 202 ? 16.014 26.235 14.172 1.00 26.80 225 PRO A CA 1
ATOM 1511 C C . PRO A 1 202 ? 14.774 25.397 13.880 1.00 27.75 225 PRO A C 1
ATOM 1512 O O . PRO A 1 202 ? 13.763 25.918 13.380 1.00 27.43 225 PRO A O 1
ATOM 1516 N N . GLU A 1 203 ? 14.828 24.106 14.197 1.00 26.65 226 GLU A N 1
ATOM 1517 C CA . GLU A 1 203 ? 13.664 23.244 13.952 1.00 24.80 226 GLU A CA 1
ATOM 1518 C C . GLU A 1 203 ? 12.530 23.553 14.932 1.00 25.79 226 GLU A C 1
ATOM 1519 O O . GLU A 1 203 ? 11.373 23.243 14.649 1.00 23.82 226 GLU A O 1
ATOM 1525 N N . ALA A 1 204 ? 12.864 24.143 16.083 1.00 24.73 227 ALA A N 1
ATOM 1526 C CA . ALA A 1 204 ? 11.867 24.477 17.088 1.00 24.06 227 ALA A CA 1
ATOM 1527 C C . ALA A 1 204 ? 12.361 25.542 18.025 1.00 27.99 227 ALA A C 1
ATOM 1528 O O . ALA A 1 204 ? 13.565 25.707 18.221 1.00 27.37 227 ALA A O 1
ATOM 1530 N N . PHE A 1 205 ? 11.411 26.245 18.634 1.00 24.50 228 PHE A N 1
ATOM 1531 C CA . PHE A 1 205 ? 11.651 27.180 19.728 1.00 24.39 228 PHE A CA 1
ATOM 1532 C C . PHE A 1 205 ? 11.149 26.506 20.982 1.00 29.38 228 PHE A C 1
ATOM 1533 O O . PHE A 1 205 ? 10.074 25.916 20.972 1.00 28.07 228 PHE A O 1
ATOM 1541 N N . LYS A 1 206 ? 11.903 26.581 22.057 1.00 26.39 229 LYS A N 1
ATOM 1542 C CA . LYS A 1 206 ? 11.518 25.935 23.300 1.00 26.46 229 LYS A CA 1
ATOM 1543 C C . LYS A 1 206 ? 10.944 26.964 24.261 1.00 28.73 229 LYS A C 1
ATOM 1544 O O . LYS A 1 206 ? 11.449 28.084 24.328 1.00 28.62 229 LYS A O 1
ATOM 1550 N N . VAL A 1 207 ? 9.880 26.592 24.992 1.00 24.56 230 VAL A N 1
ATOM 1551 C CA . VAL A 1 207 ? 9.326 27.468 26.039 1.00 24.00 230 VAL A CA 1
ATOM 1552 C C . VAL A 1 207 ? 9.495 26.762 27.392 1.00 27.89 230 VAL A C 1
ATOM 1553 O O . VAL A 1 207 ? 9.868 25.581 27.427 1.00 28.96 230 VAL A O 1
ATOM 1557 N N . ALA A 1 208 ? 9.251 27.479 28.506 1.00 25.74 231 ALA A N 1
ATOM 1558 C CA . ALA A 1 208 ? 9.445 26.939 29.855 1.00 26.98 231 ALA A CA 1
ATOM 1559 C C . ALA A 1 208 ? 8.772 25.557 30.038 1.00 30.84 231 ALA A C 1
ATOM 1560 O O . ALA A 1 208 ? 7.619 25.392 29.634 1.00 29.55 231 ALA A O 1
ATOM 1562 N N . PRO A 1 209 ? 9.469 24.556 30.641 1.00 30.27 232 PRO A N 1
ATOM 1563 C CA . PRO A 1 209 ? 8.847 23.234 30.818 1.00 29.36 232 PRO A CA 1
ATOM 1564 C C . PRO A 1 209 ? 7.516 23.303 31.552 1.00 30.85 232 PRO A C 1
ATOM 1565 O O . PRO A 1 209 ? 7.360 24.082 32.497 1.00 29.91 232 PRO A O 1
ATOM 1569 N N . GLY A 1 210 ? 6.571 22.501 31.092 1.00 28.02 233 GLY A N 1
ATOM 1570 C CA . GLY A 1 210 ? 5.242 22.419 31.686 1.00 28.24 233 GLY A CA 1
ATOM 1571 C C . GLY A 1 210 ? 4.288 23.505 31.227 1.00 29.10 233 GLY A C 1
ATOM 1572 O O . GLY A 1 210 ? 3.175 23.601 31.755 1.00 28.60 233 GLY A O 1
ATOM 1573 N N . SER A 1 211 ? 4.708 24.360 30.262 1.00 25.92 234 SER A N 1
ATOM 1574 C CA . SER A 1 211 ? 3.833 25.436 29.781 1.00 24.45 234 SER A CA 1
ATOM 1575 C C . SER A 1 211 ? 2.613 24.906 29.020 1.00 26.00 234 SER A C 1
ATOM 1576 O O . SER A 1 211 ? 1.503 25.384 29.239 1.00 23.01 234 SER A O 1
ATOM 1579 N N . GLY A 1 212 ? 2.823 23.962 28.108 1.00 23.65 235 GLY A N 1
ATOM 1580 C CA . GLY A 1 212 ? 1.732 23.435 27.294 1.00 22.91 235 GLY A CA 1
ATOM 1581 C C . GLY A 1 212 ? 1.257 24.428 26.242 1.00 23.80 235 GLY A C 1
ATOM 1582 O O . GLY A 1 212 ? 0.103 24.862 26.290 1.00 22.45 235 GLY A O 1
ATOM 1583 N N . PRO A 1 213 ? 2.138 24.827 25.279 1.00 20.54 236 PRO A N 1
ATOM 1584 C CA . PRO A 1 213 ? 1.742 25.827 24.256 1.00 20.33 236 PRO A CA 1
ATOM 1585 C C . PRO A 1 213 ? 0.453 25.474 23.548 1.00 22.02 236 PRO A C 1
ATOM 1586 O O . PRO A 1 213 ? 0.297 24.338 23.109 1.00 22.17 236 PRO A O 1
ATOM 1590 N N . ARG A 1 214 ? -0.489 26.431 23.461 1.00 17.21 237 ARG A N 1
ATOM 1591 C CA . ARG A 1 214 ? -1.763 26.122 22.849 1.00 17.65 237 ARG A CA 1
ATOM 1592 C C . ARG A 1 214 ? -1.919 26.931 21.567 1.00 19.67 237 ARG A C 1
ATOM 1593 O O . ARG A 1 214 ? -1.668 26.379 20.497 1.00 19.27 237 ARG A O 1
ATOM 1601 N N . HIS A 1 215 ? -2.328 28.210 21.641 1.00 16.10 238 HIS A N 1
ATOM 1602 C CA . HIS A 1 215 ? -2.554 28.999 20.436 1.00 15.19 238 HIS A CA 1
ATOM 1603 C C . HIS A 1 215 ? -1.590 30.152 20.332 1.00 17.66 238 HIS A C 1
ATOM 1604 O O . HIS A 1 215 ? -1.192 30.719 21.347 1.00 16.84 238 HIS A O 1
ATOM 1611 N N . LEU A 1 216 ? -1.243 30.520 19.106 1.00 15.51 239 LEU A N 1
ATOM 1612 C CA . LEU A 1 216 ? -0.289 31.583 18.761 1.00 16.20 239 LEU A CA 1
ATOM 1613 C C . LEU A 1 216 ? -0.918 32.592 17.824 1.00 17.68 239 LEU A C 1
ATOM 1614 O O . LEU A 1 216 ? -1.625 32.203 16.879 1.00 17.65 239 LEU A O 1
ATOM 1619 N N . ILE A 1 217 ? -0.636 33.891 18.076 1.00 15.44 240 ILE A N 1
ATOM 1620 C CA . ILE A 1 217 ? -1.114 34.988 17.248 1.00 15.23 240 ILE A CA 1
ATOM 1621 C C . ILE A 1 217 ? 0.030 35.967 17.012 1.00 18.26 240 ILE A C 1
ATOM 1622 O O . ILE A 1 217 ? 1.032 35.967 17.749 1.00 19.18 240 ILE A O 1
ATOM 1627 N N . PHE A 1 218 ? -0.140 36.813 16.005 1.00 17.15 241 PHE A N 1
ATOM 1628 C CA . PHE A 1 218 ? 0.808 37.876 15.655 1.00 17.62 241 PHE A CA 1
ATOM 1629 C C . PHE A 1 218 ? 0.120 39.195 15.747 1.00 21.76 241 PHE A C 1
ATOM 1630 O O . PHE A 1 218 ? -1.095 39.258 15.521 1.00 20.44 241 PHE A O 1
ATOM 1638 N N . ASN A 1 219 ? 0.888 40.268 15.978 1.00 19.51 242 ASN A N 1
ATOM 1639 C CA . ASN A 1 219 ? 0.256 41.585 15.943 1.00 19.87 242 ASN A CA 1
ATOM 1640 C C . ASN A 1 219 ? 0.088 42.022 14.464 1.00 22.52 242 ASN A C 1
ATOM 1641 O O . ASN A 1 219 ? 0.545 41.320 13.551 1.00 21.67 242 ASN A O 1
ATOM 1646 N N . SER A 1 220 ? -0.550 43.178 14.247 1.00 21.02 243 SER A N 1
ATOM 1647 C CA A SER A 1 220 ? -0.869 43.666 12.899 0.50 20.79 243 SER A CA 1
ATOM 1648 C CA B SER A 1 220 ? -0.864 43.674 12.903 0.50 21.26 243 SER A CA 1
ATOM 1649 C C . SER A 1 220 ? 0.349 43.904 12.003 1.00 24.95 243 SER A C 1
ATOM 1650 O O . SER A 1 220 ? 0.259 43.594 10.820 1.00 24.40 243 SER A O 1
ATOM 1655 N N . ASP A 1 221 ? 1.442 44.448 12.525 1.00 23.25 244 ASP A N 1
ATOM 1656 C CA . ASP A 1 221 ? 2.603 44.708 11.663 1.00 24.00 244 ASP A CA 1
ATOM 1657 C C . ASP A 1 221 ? 3.541 43.490 11.596 1.00 28.44 244 ASP A C 1
ATOM 1658 O O . ASP A 1 221 ? 4.532 43.533 10.870 1.00 29.31 244 ASP A O 1
ATOM 1663 N N . GLY A 1 222 ? 3.212 42.434 12.342 1.00 24.11 245 GLY A N 1
ATOM 1664 C CA . GLY A 1 222 ? 3.975 41.187 12.377 1.00 22.65 245 GLY A CA 1
ATOM 1665 C C . GLY A 1 222 ? 5.320 41.263 13.085 1.00 28.25 245 GLY A C 1
ATOM 1666 O O . GLY A 1 222 ? 6.192 40.444 12.809 1.00 30.24 245 GLY A O 1
ATOM 1667 N N . LYS A 1 223 ? 5.515 42.235 13.999 1.00 23.42 246 LYS A N 1
ATOM 1668 C CA . LYS A 1 223 ? 6.768 42.401 14.759 1.00 23.34 246 LYS A CA 1
ATOM 1669 C C . LYS A 1 223 ? 6.716 41.717 16.134 1.00 23.98 246 LYS A C 1
ATOM 1670 O O . LYS A 1 223 ? 7.748 41.577 16.796 1.00 25.30 246 LYS A O 1
ATOM 1676 N N . PHE A 1 224 ? 5.518 41.306 16.581 1.00 20.93 247 PHE A N 1
ATOM 1677 C CA . PHE A 1 224 ? 5.359 40.637 17.863 1.00 20.66 247 PHE A CA 1
ATOM 1678 C C . PHE A 1 224 ? 4.424 39.467 17.711 1.00 23.62 247 PHE A C 1
ATOM 1679 O O . PHE A 1 224 ? 3.522 39.506 16.866 1.00 22.94 247 PHE A O 1
ATOM 1687 N N . ALA A 1 225 ? 4.649 38.428 18.513 1.00 21.17 248 ALA A N 1
ATOM 1688 C CA . ALA A 1 225 ? 3.781 37.260 18.568 1.00 19.99 248 ALA A CA 1
ATOM 1689 C C . ALA A 1 225 ? 3.431 36.991 20.016 1.00 20.65 248 ALA A C 1
ATOM 1690 O O . ALA A 1 225 ? 4.176 37.362 20.932 1.00 19.10 248 ALA A O 1
ATOM 1692 N N . TYR A 1 226 ? 2.294 36.340 20.238 1.00 17.39 249 TYR A N 1
ATOM 1693 C CA . TYR A 1 226 ? 1.812 36.055 21.586 1.00 16.77 249 TYR A CA 1
ATOM 1694 C C . TYR A 1 226 ? 1.293 34.649 21.644 1.00 18.45 249 TYR A C 1
ATOM 1695 O O . TYR A 1 226 ? 0.528 34.234 20.769 1.00 18.28 249 TYR A O 1
ATOM 1704 N N . LEU A 1 227 ? 1.747 33.909 22.640 1.00 18.07 250 LEU A N 1
ATOM 1705 C CA . LEU A 1 227 ? 1.363 32.530 22.835 1.00 17.17 250 LEU A CA 1
ATOM 1706 C C . LEU A 1 227 ? 0.602 32.342 24.130 1.00 18.17 250 LEU A C 1
ATOM 1707 O O . LEU A 1 227 ? 1.027 32.875 25.156 1.00 18.54 250 LEU A O 1
ATOM 1712 N N . ILE A 1 228 ? -0.500 31.575 24.082 1.00 16.54 251 ILE A N 1
ATOM 1713 C CA A ILE A 1 228 ? -1.243 31.220 25.282 0.50 16.24 251 ILE A CA 1
ATOM 1714 C CA B ILE A 1 228 ? -1.240 31.220 25.285 0.50 15.97 251 ILE A CA 1
ATOM 1715 C C . ILE A 1 228 ? -0.877 29.776 25.609 1.00 19.68 251 ILE A C 1
ATOM 1716 O O . ILE A 1 228 ? -0.981 28.899 24.737 1.00 18.06 251 ILE A O 1
ATOM 1725 N N . ASN A 1 229 ? -0.459 29.541 26.868 1.00 18.69 252 ASN A N 1
ATOM 1726 C CA . ASN A 1 229 ? -0.055 28.230 27.355 1.00 19.66 252 ASN A CA 1
ATOM 1727 C C . ASN A 1 229 ? -1.171 27.641 28.172 1.00 20.81 252 ASN A C 1
ATOM 1728 O O . ASN A 1 229 ? -1.559 28.228 29.193 1.00 20.94 252 ASN A O 1
ATOM 1733 N N . GLU A 1 230 ? -1.698 26.487 27.728 1.00 18.64 253 GLU A N 1
ATOM 1734 C CA . GLU A 1 230 ? -2.836 25.858 28.393 1.00 19.17 253 GLU A CA 1
ATOM 1735 C C . GLU A 1 230 ? -2.525 25.447 29.830 1.00 23.70 253 GLU A C 1
ATOM 1736 O O . GLU A 1 230 ? -3.311 25.740 30.728 1.00 23.82 253 GLU A O 1
ATOM 1742 N N . ILE A 1 231 ? -1.417 24.727 30.041 1.00 21.22 254 ILE A N 1
ATOM 1743 C CA . ILE A 1 231 ? -1.121 24.167 31.354 1.00 21.22 254 ILE A CA 1
ATOM 1744 C C . ILE A 1 231 ? -0.541 25.208 32.301 1.00 25.20 254 ILE A C 1
ATOM 1745 O O . ILE A 1 231 ? -0.963 25.290 33.457 1.00 26.46 254 ILE A O 1
ATOM 1750 N N . GLY A 1 232 ? 0.425 25.966 31.820 1.00 22.61 255 GLY A N 1
ATOM 1751 C CA . GLY A 1 232 ? 1.074 26.996 32.624 1.00 22.81 255 GLY A CA 1
ATOM 1752 C C . GLY A 1 232 ? 0.186 28.187 32.917 1.00 25.91 255 GLY A C 1
ATOM 1753 O O . GLY A 1 232 ? 0.400 28.883 33.916 1.00 26.46 255 GLY A O 1
ATOM 1754 N N . GLY A 1 233 ? -0.812 28.409 32.052 1.00 22.32 256 GLY A N 1
ATOM 1755 C CA . GLY A 1 233 ? -1.758 29.514 32.192 1.00 21.65 256 GLY A CA 1
ATOM 1756 C C . GLY A 1 233 ? -1.103 30.859 31.948 1.00 25.15 256 GLY A C 1
ATOM 1757 O O . GLY A 1 233 ? -1.552 31.890 32.452 1.00 27.85 256 GLY A O 1
ATOM 1758 N N . THR A 1 234 ? -0.003 30.837 31.229 1.00 21.56 257 THR A N 1
ATOM 1759 C CA . THR A 1 234 ? 0.766 32.020 30.923 1.00 19.52 257 THR A CA 1
ATOM 1760 C C . THR A 1 234 ? 0.595 32.469 29.492 1.00 20.15 257 THR A C 1
ATOM 1761 O O . THR A 1 234 ? 0.291 31.673 28.596 1.00 20.45 257 THR A O 1
ATOM 1765 N N . VAL A 1 235 ? 0.841 33.762 29.278 1.00 19.10 258 VAL A N 1
ATOM 1766 C CA . VAL A 1 235 ? 0.992 34.356 27.955 1.00 17.68 258 VAL A CA 1
ATOM 1767 C C . VAL A 1 235 ? 2.470 34.651 27.820 1.00 21.56 258 VAL A C 1
ATOM 1768 O O . VAL A 1 235 ? 3.047 35.274 28.714 1.00 22.05 258 VAL A O 1
ATOM 1772 N N . ILE A 1 236 ? 3.065 34.207 26.711 1.00 19.70 259 ILE A N 1
ATOM 1773 C CA . ILE A 1 236 ? 4.437 34.540 26.384 1.00 19.78 259 ILE A CA 1
ATOM 1774 C C . ILE A 1 236 ? 4.402 35.511 25.210 1.00 22.06 259 ILE A C 1
ATOM 1775 O O . ILE A 1 236 ? 3.746 35.248 24.183 1.00 21.30 259 ILE A O 1
ATOM 1780 N N . ALA A 1 237 ? 5.077 36.653 25.390 1.00 22.61 260 ALA A N 1
ATOM 1781 C CA . ALA A 1 237 ? 5.235 37.669 24.363 1.00 22.02 260 ALA A CA 1
ATOM 1782 C C . ALA A 1 237 ? 6.578 37.483 23.706 1.00 24.86 260 ALA A C 1
ATOM 1783 O O . ALA A 1 237 ? 7.582 37.250 24.383 1.00 24.41 260 ALA A O 1
ATOM 1785 N N . PHE A 1 238 ? 6.589 37.549 22.390 1.00 21.28 261 PHE A N 1
ATOM 1786 C CA . PHE A 1 238 ? 7.795 37.422 21.598 1.00 21.96 261 PHE A CA 1
ATOM 1787 C C . PHE A 1 238 ? 7.965 38.511 20.618 1.00 26.12 261 PHE A C 1
ATOM 1788 O O . PHE A 1 238 ? 6.983 39.009 20.047 1.00 24.22 261 PHE A O 1
ATOM 1796 N N . ARG A 1 239 ? 9.230 38.837 20.355 1.00 25.20 262 ARG A N 1
ATOM 1797 C CA A ARG A 1 239 ? 9.586 39.699 19.252 0.50 25.44 262 ARG A CA 1
ATOM 1798 C CA B ARG A 1 239 ? 9.587 39.698 19.252 0.50 25.56 262 ARG A CA 1
ATOM 1799 C C . ARG A 1 239 ? 9.638 38.745 18.060 1.00 28.34 262 ARG A C 1
ATOM 1800 O O . ARG A 1 239 ? 10.153 37.624 18.207 1.00 27.46 262 ARG A O 1
ATOM 1815 N N . TYR A 1 240 ? 9.039 39.111 16.925 1.00 24.95 263 TYR A N 1
ATOM 1816 C CA . TYR A 1 240 ? 9.089 38.247 15.742 1.00 24.53 263 TYR A CA 1
ATOM 1817 C C . TYR A 1 240 ? 9.726 39.001 14.576 1.00 29.16 263 TYR A C 1
ATOM 1818 O O . TYR A 1 240 ? 9.305 40.105 14.250 1.00 27.91 263 TYR A O 1
ATOM 1827 N N . ALA A 1 241 ? 10.729 38.390 13.931 1.00 28.26 264 ALA A N 1
ATOM 1828 C CA . ALA A 1 241 ? 11.374 38.956 12.735 1.00 29.07 264 ALA A CA 1
ATOM 1829 C C . ALA A 1 241 ? 12.131 37.890 12.024 1.00 32.96 264 ALA A C 1
ATOM 1830 O O . ALA A 1 241 ? 12.853 37.140 12.666 1.00 31.26 264 ALA A O 1
ATOM 1832 N N . ASP A 1 242 ? 11.958 37.817 10.700 1.00 31.49 265 ASP A N 1
ATOM 1833 C CA . ASP A 1 242 ? 12.689 36.954 9.761 1.00 32.08 265 ASP A CA 1
ATOM 1834 C C . ASP A 1 242 ? 12.817 35.496 10.250 1.00 34.39 265 ASP A C 1
ATOM 1835 O O . ASP A 1 242 ? 13.925 34.941 10.294 1.00 33.15 265 ASP A O 1
ATOM 1840 N N . GLY A 1 243 ? 11.683 34.927 10.642 1.00 31.55 266 GLY A N 1
ATOM 1841 C CA . GLY A 1 243 ? 11.540 33.549 11.103 1.00 31.41 266 GLY A CA 1
ATOM 1842 C C . GLY A 1 243 ? 12.033 33.231 12.492 1.00 34.46 266 GLY A C 1
ATOM 1843 O O . GLY A 1 243 ? 12.136 32.050 12.840 1.00 36.70 266 GLY A O 1
ATOM 1862 N N . LEU A 1 245 ? 11.587 33.836 16.735 1.00 26.86 268 LEU A N 1
ATOM 1863 C CA . LEU A 1 245 ? 10.753 34.184 17.872 1.00 25.81 268 LEU A CA 1
ATOM 1864 C C . LEU A 1 245 ? 11.690 34.427 19.039 1.00 31.96 268 LEU A C 1
ATOM 1865 O O . LEU A 1 245 ? 12.380 33.487 19.450 1.00 34.72 268 LEU A O 1
ATOM 1870 N N . ASP A 1 246 ? 11.739 35.661 19.566 1.00 28.95 269 ASP A N 1
ATOM 1871 C CA A ASP A 1 246 ? 12.577 35.988 20.713 0.50 29.75 269 ASP A CA 1
ATOM 1872 C CA B ASP A 1 246 ? 12.574 36.015 20.719 0.50 29.98 269 ASP A CA 1
ATOM 1873 C C . ASP A 1 246 ? 11.675 36.368 21.895 1.00 32.50 269 ASP A C 1
ATOM 1874 O O . ASP A 1 246 ? 10.947 37.353 21.821 1.00 29.92 269 ASP A O 1
ATOM 1883 N N . GLU A 1 247 ? 11.710 35.573 22.984 1.00 31.49 270 GLU A N 1
ATOM 1884 C CA . GLU A 1 247 ? 10.885 35.805 24.161 1.00 31.06 270 GLU A CA 1
ATOM 1885 C C . GLU A 1 247 ? 11.247 37.144 24.836 1.00 32.89 270 GLU A C 1
ATOM 1886 O O . GLU A 1 247 ? 12.426 37.397 25.112 1.00 34.50 270 GLU A O 1
ATOM 1892 N N . ILE A 1 248 ? 10.235 38.002 25.093 1.00 26.44 271 ILE A N 1
ATOM 1893 C CA . ILE A 1 248 ? 10.469 39.296 25.758 1.00 26.25 271 ILE A CA 1
ATOM 1894 C C . ILE A 1 248 ? 9.776 39.378 27.116 1.00 29.35 271 ILE A C 1
ATOM 1895 O O . ILE A 1 248 ? 10.189 40.189 27.948 1.00 30.71 271 ILE A O 1
ATOM 1900 N N . GLN A 1 249 ? 8.733 38.563 27.338 1.00 26.74 272 GLN A N 1
ATOM 1901 C CA . GLN A 1 249 ? 7.953 38.600 28.562 1.00 25.18 272 GLN A CA 1
ATOM 1902 C C . GLN A 1 249 ? 7.093 37.376 28.731 1.00 25.84 272 GLN A C 1
ATOM 1903 O O . GLN A 1 249 ? 6.586 36.832 27.737 1.00 25.52 272 GLN A O 1
ATOM 1909 N N . THR A 1 250 ? 6.876 36.969 30.002 1.00 25.00 273 THR A N 1
ATOM 1910 C CA . THR A 1 250 ? 5.916 35.935 30.396 1.00 23.54 273 THR A CA 1
ATOM 1911 C C . THR A 1 250 ? 5.002 36.579 31.437 1.00 28.00 273 THR A C 1
ATOM 1912 O O . THR A 1 250 ? 5.508 37.137 32.416 1.00 28.41 273 THR A O 1
ATOM 1916 N N . VAL A 1 251 ? 3.668 36.499 31.241 1.00 23.93 274 VAL A N 1
ATOM 1917 C CA . VAL A 1 251 ? 2.672 37.027 32.184 1.00 22.82 274 VAL A CA 1
ATOM 1918 C C . VAL A 1 251 ? 1.673 35.928 32.517 1.00 24.37 274 VAL A C 1
ATOM 1919 O O . VAL A 1 251 ? 1.496 34.996 31.750 1.00 21.81 274 VAL A O 1
ATOM 1923 N N . ALA A 1 252 ? 1.009 36.047 33.663 1.00 23.50 275 ALA A N 1
ATOM 1924 C CA . ALA A 1 252 ? 0.019 35.088 34.079 1.00 22.98 275 ALA A CA 1
ATOM 1925 C C . ALA A 1 252 ? -1.349 35.474 33.571 1.00 26.71 275 ALA A C 1
ATOM 1926 O O . ALA A 1 252 ? -1.858 36.538 33.921 1.00 27.88 275 ALA A O 1
ATOM 1928 N N . ALA A 1 253 ? -1.974 34.596 32.770 1.00 21.80 276 ALA A N 1
ATOM 1929 C CA . ALA A 1 253 ? -3.363 34.799 32.338 1.00 21.08 276 ALA A CA 1
ATOM 1930 C C . ALA A 1 253 ? -4.252 34.201 33.402 1.00 23.92 276 ALA A C 1
ATOM 1931 O O . ALA A 1 253 ? -5.250 34.790 33.796 1.00 24.29 276 ALA A O 1
ATOM 1933 N N . ASP A 1 254 ? -3.863 33.014 33.886 1.00 24.12 277 ASP A N 1
ATOM 1934 C CA . ASP A 1 254 ? -4.562 32.272 34.938 1.00 24.82 277 ASP A CA 1
ATOM 1935 C C . ASP A 1 254 ? -3.834 32.497 36.251 1.00 28.49 277 ASP A C 1
ATOM 1936 O O . ASP A 1 254 ? -2.614 32.321 36.321 1.00 27.87 277 ASP A O 1
ATOM 1941 N N . THR A 1 255 ? -4.579 32.856 37.296 1.00 25.84 278 THR A N 1
ATOM 1942 C CA . THR A 1 255 ? -3.934 33.097 38.595 1.00 27.33 278 THR A CA 1
ATOM 1943 C C . THR A 1 255 ? -4.459 32.130 39.669 1.00 32.63 278 THR A C 1
ATOM 1944 O O . THR A 1 255 ? -4.159 32.332 40.854 1.00 33.45 278 THR A O 1
ATOM 1948 N N . VAL A 1 256 ? -5.216 31.073 39.277 1.00 28.51 279 VAL A N 1
ATOM 1949 C CA . VAL A 1 256 ? -5.792 30.109 40.247 1.00 28.64 279 VAL A CA 1
ATOM 1950 C C . VAL A 1 256 ? -5.314 28.670 39.960 1.00 33.18 279 VAL A C 1
ATOM 1951 O O . VAL A 1 256 ? -5.910 27.710 40.471 1.00 33.52 279 VAL A O 1
ATOM 1955 N N . ASN A 1 257 ? -4.233 28.519 39.151 1.00 31.05 280 ASN A N 1
ATOM 1956 C CA . ASN A 1 257 ? -3.630 27.231 38.780 1.00 32.00 280 ASN A CA 1
ATOM 1957 C C . ASN A 1 257 ? -4.688 26.261 38.207 1.00 34.32 280 ASN A C 1
ATOM 1958 O O . ASN A 1 257 ? -4.680 25.063 38.514 1.00 34.57 280 ASN A O 1
ATOM 1963 N N . ALA A 1 258 ? -5.578 26.787 37.333 1.00 30.33 281 ALA A N 1
ATOM 1964 C CA . ALA A 1 258 ? -6.652 26.005 36.705 1.00 30.18 281 ALA A CA 1
ATOM 1965 C C . ALA A 1 258 ? -6.120 25.027 35.647 1.00 31.03 281 ALA A C 1
ATOM 1966 O O . ALA A 1 258 ? -6.783 24.036 35.349 1.00 29.85 281 ALA A O 1
ATOM 1968 N N . GLN A 1 259 ? -4.947 25.346 35.055 1.00 29.01 282 GLN A N 1
ATOM 1969 C CA . GLN A 1 259 ? -4.274 24.572 34.011 1.00 28.82 282 GLN A CA 1
ATOM 1970 C C . GLN A 1 259 ? -5.234 24.280 32.830 1.00 30.16 282 GLN A C 1
ATOM 1971 O O . GLN A 1 259 ? -5.299 23.159 32.336 1.00 30.40 282 GLN A O 1
ATOM 1977 N N . GLY A 1 260 ? -5.997 25.303 32.437 1.00 23.73 283 GLY A N 1
ATOM 1978 C CA . GLY A 1 260 ? -6.984 25.193 31.372 1.00 22.00 283 GLY A CA 1
ATOM 1979 C C . GLY A 1 260 ? -7.089 26.420 30.491 1.00 23.18 283 GLY A C 1
ATOM 1980 O O . GLY A 1 260 ? -8.178 26.734 30.009 1.00 22.80 283 GLY A O 1
ATOM 1981 N N . SER A 1 261 ? -5.972 27.107 30.238 1.00 20.46 284 SER A N 1
ATOM 1982 C CA . SER A 1 261 ? -6.057 28.315 29.400 1.00 18.96 284 SER A CA 1
ATOM 1983 C C . SER A 1 261 ? -6.403 27.957 27.946 1.00 22.78 284 SER A C 1
ATOM 1984 O O . SER A 1 261 ? -6.167 26.829 27.497 1.00 22.30 284 SER A O 1
ATOM 1987 N N . GLY A 1 262 ? -7.116 28.876 27.293 1.00 18.64 285 GLY A N 1
ATOM 1988 C CA . GLY A 1 262 ? -7.718 28.582 26.006 1.00 18.51 285 GLY A CA 1
ATOM 1989 C C . GLY A 1 262 ? -7.268 29.372 24.801 1.00 18.85 285 GLY A C 1
ATOM 1990 O O . GLY A 1 262 ? -6.375 28.939 24.060 1.00 18.94 285 GLY A O 1
ATOM 1991 N N . ASP A 1 263 ? -7.944 30.470 24.546 1.00 15.26 286 ASP A N 1
ATOM 1992 C CA . ASP A 1 263 ? -7.698 31.232 23.334 1.00 15.07 286 ASP A CA 1
ATOM 1993 C C . ASP A 1 263 ? -7.054 32.608 23.609 1.00 17.45 286 ASP A C 1
ATOM 1994 O O . ASP A 1 263 ? -6.949 33.050 24.744 1.00 16.97 286 ASP A O 1
ATOM 1999 N N . ILE A 1 264 ? -6.564 33.224 22.543 1.00 14.51 287 ILE A N 1
ATOM 2000 C CA . ILE A 1 264 ? -5.842 34.486 22.652 1.00 14.47 287 ILE A CA 1
ATOM 2001 C C . ILE A 1 264 ? -6.091 35.335 21.416 1.00 15.66 287 ILE A C 1
ATOM 2002 O O . ILE A 1 264 ? -6.025 34.851 20.281 1.00 15.60 287 ILE A O 1
ATOM 2007 N N . HIS A 1 265 ? -6.401 36.646 21.648 1.00 14.50 288 HIS A N 1
ATOM 2008 C CA . HIS A 1 265 ? -6.688 37.588 20.586 1.00 16.06 288 HIS A CA 1
ATOM 2009 C C . HIS A 1 265 ? -6.292 38.987 20.964 1.00 17.75 288 HIS A C 1
ATOM 2010 O O . HIS A 1 265 ? -6.442 39.401 22.115 1.00 17.54 288 HIS A O 1
ATOM 2017 N N . LEU A 1 266 ? -5.799 39.720 19.976 1.00 17.72 289 LEU A N 1
ATOM 2018 C CA . LEU A 1 266 ? -5.528 41.120 20.131 1.00 16.92 289 LEU A CA 1
ATOM 2019 C C . LEU A 1 266 ? -6.725 41.883 19.630 1.00 19.96 289 LEU A C 1
ATOM 2020 O O . LEU A 1 266 ? -7.353 41.470 18.636 1.00 20.43 289 LEU A O 1
ATOM 2025 N N . SER A 1 267 ? -7.010 43.042 20.240 1.00 18.18 290 SER A N 1
ATOM 2026 C CA . SER A 1 267 ? -8.008 43.936 19.672 1.00 19.52 290 SER A CA 1
ATOM 2027 C C . SER A 1 267 ? -7.482 44.401 18.277 1.00 23.96 290 SER A C 1
ATOM 2028 O O . SER A 1 267 ? -6.255 44.488 18.084 1.00 23.01 290 SER A O 1
ATOM 2031 N N . PRO A 1 268 ? -8.368 44.673 17.312 1.00 23.03 291 PRO A N 1
ATOM 2032 C CA . PRO A 1 268 ? -7.891 45.124 15.982 1.00 25.01 291 PRO A CA 1
ATOM 2033 C C . PRO A 1 268 ? -6.980 46.359 16.031 1.00 28.36 291 PRO A C 1
ATOM 2034 O O . PRO A 1 268 ? -6.077 46.433 15.202 1.00 27.67 291 PRO A O 1
ATOM 2038 N N . ASP A 1 269 ? -7.149 47.300 17.015 1.00 24.50 292 ASP A N 1
ATOM 2039 C CA . ASP A 1 269 ? -6.294 48.481 17.139 1.00 24.46 292 ASP A CA 1
ATOM 2040 C C . ASP A 1 269 ? -4.931 48.150 17.788 1.00 26.84 292 ASP A C 1
ATOM 2041 O O . ASP A 1 269 ? -4.081 49.034 17.894 1.00 29.36 292 ASP A O 1
ATOM 2046 N N . GLY A 1 270 ? -4.755 46.898 18.223 1.00 22.94 293 GLY A N 1
ATOM 2047 C CA . GLY A 1 270 ? -3.527 46.383 18.823 1.00 23.50 293 GLY A CA 1
ATOM 2048 C C . GLY A 1 270 ? -3.236 46.865 20.235 1.00 24.37 293 GLY A C 1
ATOM 2049 O O . GLY A 1 270 ? -2.165 46.570 20.782 1.00 24.49 293 GLY A O 1
ATOM 2050 N N . LYS A 1 271 ? -4.175 47.606 20.827 1.00 22.53 294 LYS A N 1
ATOM 2051 C CA A LYS A 1 271 ? -3.975 48.192 22.154 0.50 22.11 294 LYS A CA 1
ATOM 2052 C CA B LYS A 1 271 ? -4.011 48.204 22.156 0.50 22.16 294 LYS A CA 1
ATOM 2053 C C . LYS A 1 271 ? -4.217 47.218 23.319 1.00 23.89 294 LYS A C 1
ATOM 2054 O O . LYS A 1 271 ? -3.670 47.445 24.411 1.00 23.10 294 LYS A O 1
ATOM 2065 N N . TYR A 1 272 ? -5.000 46.138 23.102 1.00 19.73 295 TYR A N 1
ATOM 2066 C CA . TYR A 1 272 ? -5.290 45.203 24.175 1.00 19.03 295 TYR A CA 1
ATOM 2067 C C . TYR A 1 272 ? -5.196 43.806 23.703 1.00 20.61 295 TYR A C 1
ATOM 2068 O O . TYR A 1 272 ? -5.434 43.529 22.527 1.00 21.29 295 TYR A O 1
ATOM 2077 N N . LEU A 1 273 ? -4.781 42.927 24.614 1.00 18.96 296 LEU A N 1
ATOM 2078 C CA . LEU A 1 273 ? -4.673 41.494 24.400 1.00 17.87 296 LEU A CA 1
ATOM 2079 C C . LEU A 1 273 ? -5.630 40.804 25.371 1.00 18.25 296 LEU A C 1
ATOM 2080 O O . LEU A 1 273 ? -5.692 41.157 26.554 1.00 18.21 296 LEU A O 1
ATOM 2085 N N . TYR A 1 274 ? -6.309 39.760 24.886 1.00 15.09 297 TYR A N 1
ATOM 2086 C CA . TYR A 1 274 ? -7.249 38.996 25.688 1.00 14.83 297 TYR A CA 1
ATOM 2087 C C . TYR A 1 274 ? -6.869 37.529 25.661 1.00 17.53 297 TYR A C 1
ATOM 2088 O O . TYR A 1 274 ? -6.485 37.010 24.605 1.00 16.86 297 TYR A O 1
ATOM 2097 N N . ALA A 1 275 ? -7.010 36.850 26.806 1.00 16.79 298 ALA A N 1
ATOM 2098 C CA . ALA A 1 275 ? -6.698 35.434 26.885 1.00 16.75 298 ALA A CA 1
ATOM 2099 C C . ALA A 1 275 ? -7.718 34.751 27.759 1.00 18.76 298 ALA A C 1
ATOM 2100 O O . ALA A 1 275 ? -8.044 35.280 28.825 1.00 18.21 298 ALA A O 1
ATOM 2102 N N . SER A 1 276 ? -8.274 33.618 27.311 1.00 16.93 299 SER A N 1
ATOM 2103 C CA . SER A 1 276 ? -9.313 32.967 28.093 1.00 17.95 299 SER A CA 1
ATOM 2104 C C . SER A 1 276 ? -8.794 31.834 28.964 1.00 19.18 299 SER A C 1
ATOM 2105 O O . SER A 1 276 ? -7.754 31.242 28.665 1.00 18.74 299 SER A O 1
ATOM 2108 N N . ASN A 1 277 ? -9.547 31.550 30.037 1.00 16.29 300 ASN A N 1
ATOM 2109 C CA . ASN A 1 277 ? -9.251 30.518 31.014 1.00 16.63 300 ASN A CA 1
ATOM 2110 C C . ASN A 1 277 ? -10.445 29.670 31.245 1.00 20.36 300 ASN A C 1
ATOM 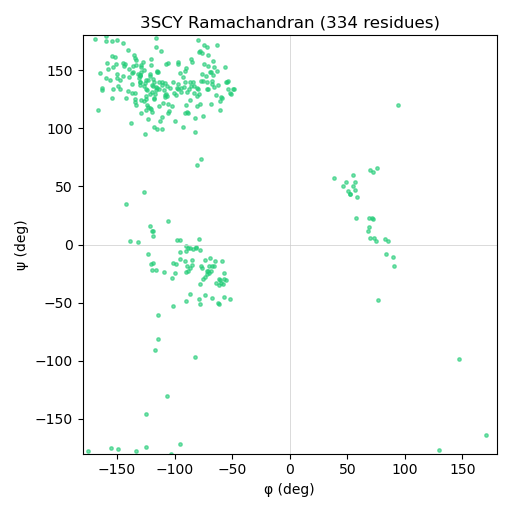2111 O O . ASN A 1 277 ? -11.551 30.189 31.352 1.00 19.59 300 ASN A O 1
ATOM 2116 N N . ARG A 1 278 ? -10.238 28.362 31.366 1.00 18.95 301 ARG A N 1
ATOM 2117 C CA . ARG A 1 278 ? -11.299 27.410 31.670 1.00 19.24 301 ARG A CA 1
ATOM 2118 C C . ARG A 1 278 ? -11.057 26.738 33.016 1.00 24.23 301 ARG A C 1
ATOM 2119 O O . ARG A 1 278 ? -10.018 26.951 33.644 1.00 23.90 301 ARG A O 1
ATOM 2127 N N . LEU A 1 279 ? -12.008 25.875 33.419 1.00 21.84 302 LEU A N 1
ATOM 2128 C CA . LEU A 1 279 ? -11.988 24.936 34.556 1.00 23.81 302 LEU A CA 1
ATOM 2129 C C . LEU A 1 279 ? -12.225 25.629 35.901 1.00 27.40 302 LEU A C 1
ATOM 2130 O O . LEU A 1 279 ? -13.044 25.151 36.692 1.00 29.16 302 LEU A O 1
ATOM 2135 N N . LYS A 1 280 ? -11.525 26.740 36.161 1.00 23.09 303 LYS A N 1
ATOM 2136 C CA . LYS A 1 280 ? -11.717 27.522 37.401 1.00 23.48 303 LYS A CA 1
ATOM 2137 C C . LYS A 1 280 ? -11.724 28.979 37.017 1.00 24.42 303 LYS A C 1
ATOM 2138 O O . LYS A 1 280 ? -10.873 29.389 36.224 1.00 23.64 303 LYS A O 1
ATOM 2142 N N . ALA A 1 281 ? -12.639 29.775 37.620 1.00 22.84 304 ALA A N 1
ATOM 2143 C CA . ALA A 1 281 ? -12.755 31.217 37.381 1.00 21.68 304 ALA A CA 1
ATOM 2144 C C . ALA A 1 281 ? -12.820 31.480 35.877 1.00 22.44 304 ALA A C 1
ATOM 2145 O O . ALA A 1 281 ? -12.122 32.351 35.358 1.00 22.71 304 ALA A O 1
ATOM 2147 N N . ASP A 1 282 ? -13.644 30.705 35.165 1.00 19.87 305 ASP A N 1
ATOM 2148 C CA . ASP A 1 282 ? -13.736 30.793 33.715 1.00 19.02 305 ASP A CA 1
ATOM 2149 C C . ASP A 1 282 ? -13.950 32.236 33.261 1.00 20.43 305 ASP A C 1
ATOM 2150 O O . ASP A 1 282 ? -14.802 32.952 33.785 1.00 20.23 305 ASP A O 1
ATOM 2155 N N . GLY A 1 283 ? -13.130 32.663 32.323 1.00 19.24 306 GLY A N 1
ATOM 2156 C CA . GLY A 1 283 ? -13.249 34.033 31.879 1.00 18.68 306 GLY A CA 1
ATOM 2157 C C . GLY A 1 283 ? -12.131 34.462 30.987 1.00 20.09 306 GLY A C 1
ATOM 2158 O O . GLY A 1 283 ? -11.406 33.630 30.426 1.00 19.70 306 GLY A O 1
ATOM 2159 N N . VAL A 1 284 ? -12.024 35.792 30.833 1.00 15.67 307 VAL A N 1
ATOM 2160 C CA . VAL A 1 284 ? -11.067 36.381 29.912 1.00 15.67 307 VAL A CA 1
ATOM 2161 C C . VAL A 1 284 ? -10.223 37.386 30.648 1.00 17.23 307 VAL A C 1
ATOM 2162 O O . VAL A 1 284 ? -10.769 38.330 31.217 1.00 18.12 307 VAL A O 1
ATOM 2166 N N . ALA A 1 285 ? -8.887 37.192 30.605 1.00 17.12 308 ALA A N 1
ATOM 2167 C CA . ALA A 1 285 ? -7.914 38.133 31.166 1.00 17.61 308 ALA A CA 1
ATOM 2168 C C . ALA A 1 285 ? -7.659 39.210 30.119 1.00 18.84 308 ALA A C 1
ATOM 2169 O O . ALA A 1 285 ? -7.590 38.915 28.915 1.00 18.36 308 ALA A O 1
ATOM 2171 N N . ILE A 1 286 ? -7.548 40.462 30.570 1.00 17.46 309 ILE A N 1
ATOM 2172 C CA . ILE A 1 286 ? -7.377 41.616 29.700 1.00 18.14 309 ILE A CA 1
ATOM 2173 C C . ILE A 1 286 ?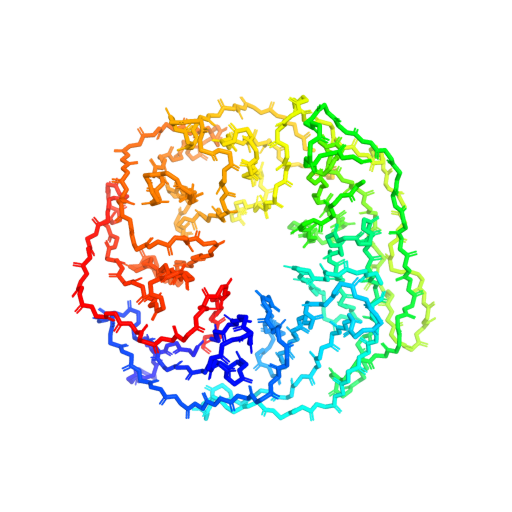 -6.053 42.297 29.999 1.00 19.28 309 ILE A C 1
ATOM 2174 O O . ILE A 1 286 ? -5.794 42.676 31.150 1.00 19.99 309 ILE A O 1
ATOM 2179 N N . PHE A 1 287 ? -5.254 42.470 28.954 1.00 18.06 310 PHE A N 1
ATOM 2180 C CA . PHE A 1 287 ? -3.938 43.110 29.052 1.00 18.87 310 PHE A CA 1
ATOM 2181 C C . PHE A 1 287 ? -3.827 44.298 28.147 1.00 22.64 310 PHE A C 1
ATOM 2182 O O . PHE A 1 287 ? -4.313 44.277 27.008 1.00 20.78 310 PHE A O 1
ATOM 2190 N N . LYS A 1 288 ? -3.156 45.332 28.644 1.00 21.03 311 LYS A N 1
ATOM 2191 C CA . LYS A 1 288 ? -2.834 46.518 27.854 1.00 21.47 311 LYS A CA 1
ATOM 2192 C C . LYS A 1 288 ? -1.514 46.263 27.183 1.00 23.85 311 LYS A C 1
ATOM 2193 O O . LYS A 1 288 ? -0.590 45.791 27.839 1.00 24.63 311 LYS A O 1
ATOM 2199 N N . VAL A 1 289 ? -1.429 46.505 25.869 1.00 23.22 312 VAL A N 1
ATOM 2200 C CA . VAL A 1 289 ? -0.213 46.297 25.112 1.00 23.52 312 VAL A CA 1
ATOM 2201 C C . VAL A 1 289 ? 0.554 47.607 25.031 1.00 29.32 312 VAL A C 1
ATOM 2202 O O . VAL A 1 289 ? -0.014 48.635 24.657 1.00 29.34 312 VAL A O 1
ATOM 2206 N N . ASP A 1 290 ? 1.854 47.556 25.330 1.00 29.00 313 ASP A N 1
ATOM 2207 C CA . ASP A 1 290 ? 2.724 48.711 25.122 1.00 30.84 313 ASP A CA 1
ATOM 2208 C C . ASP A 1 290 ? 3.073 48.638 23.634 1.00 36.67 313 ASP A C 1
ATOM 2209 O O . ASP A 1 290 ? 3.710 47.671 23.208 1.00 35.50 313 ASP A O 1
ATOM 2214 N N . GLU A 1 291 ? 2.528 49.566 22.831 1.00 36.85 314 GLU A N 1
ATOM 2215 C CA . GLU A 1 291 ? 2.655 49.570 21.365 1.00 38.68 314 GLU A CA 1
ATOM 2216 C C . GLU A 1 291 ? 4.104 49.592 20.856 1.00 44.35 314 GLU A C 1
ATOM 2217 O O . GLU A 1 291 ? 4.348 49.121 19.740 1.00 45.65 314 GLU A O 1
ATOM 2219 N N . THR A 1 292 ? 5.057 50.086 21.650 1.00 40.69 315 THR A N 1
ATOM 2220 C CA . THR A 1 292 ? 6.440 50.163 21.185 1.00 41.37 315 THR A CA 1
ATOM 2221 C C . THR A 1 292 ? 7.248 48.900 21.505 1.00 41.98 315 THR A C 1
ATOM 2222 O O . THR A 1 292 ? 7.911 48.371 20.606 1.00 42.67 315 THR A O 1
ATOM 2226 N N . ASN A 1 293 ? 7.185 48.417 22.755 1.00 34.01 316 ASN A N 1
ATOM 2227 C CA A ASN A 1 293 ? 7.998 47.254 23.097 0.50 32.52 316 ASN A CA 1
ATOM 2228 C CA B ASN A 1 293 ? 7.925 47.271 23.287 0.50 33.09 316 ASN A CA 1
ATOM 2229 C C . ASN A 1 293 ? 7.198 45.944 23.116 1.00 33.20 316 ASN A C 1
ATOM 2230 O O . ASN A 1 293 ? 7.798 44.891 23.339 1.00 32.03 316 ASN A O 1
ATOM 2239 N N . GLY A 1 294 ? 5.898 46.007 22.823 1.00 28.60 317 GLY A N 1
ATOM 2240 C CA . GLY A 1 294 ? 5.029 44.825 22.706 1.00 26.47 317 GLY A CA 1
ATOM 2241 C C . GLY A 1 294 ? 4.724 44.085 24.000 1.00 27.70 317 GLY A C 1
ATOM 2242 O O . GLY A 1 294 ? 4.054 43.047 23.982 1.00 26.55 317 GLY A O 1
ATOM 2243 N N . THR A 1 295 ? 5.166 44.615 25.142 1.00 26.08 318 THR A N 1
ATOM 2244 C CA . THR A 1 295 ? 4.963 43.975 26.447 1.00 25.26 318 THR A CA 1
ATOM 2245 C C . THR A 1 295 ? 3.547 44.203 26.968 1.00 27.59 318 THR A C 1
ATOM 2246 O O . THR A 1 295 ? 2.824 45.087 26.486 1.00 25.68 318 THR A O 1
ATOM 2250 N N . LEU A 1 296 ? 3.176 43.421 27.986 1.00 25.15 319 LEU A N 1
ATOM 2251 C CA . LEU A 1 296 ? 1.814 43.387 28.509 1.00 24.11 319 LEU A CA 1
ATOM 2252 C C . LEU A 1 296 ? 1.726 43.738 29.983 1.00 30.00 319 LEU A C 1
ATOM 2253 O O . LEU A 1 296 ? 2.573 43.322 30.778 1.00 30.83 319 LEU A O 1
ATO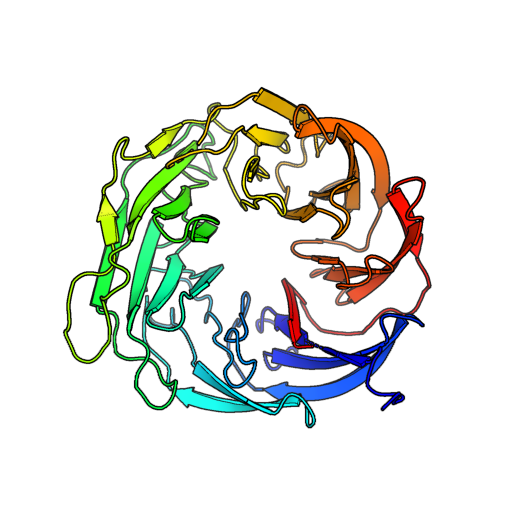M 2258 N N . THR A 1 297 ? 0.641 44.419 30.345 1.00 25.69 320 THR A N 1
ATOM 2259 C CA . THR A 1 297 ? 0.315 44.707 31.741 1.00 26.30 320 THR A CA 1
ATOM 2260 C C . THR A 1 297 ? -1.192 44.381 31.904 1.00 28.47 320 THR A C 1
ATOM 2261 O O . THR A 1 297 ? -2.019 44.898 31.133 1.00 27.14 320 THR A O 1
ATOM 2265 N N . LYS A 1 298 ? -1.546 43.505 32.882 1.00 25.12 321 LYS A N 1
ATOM 2266 C CA . LYS A 1 298 ? -2.953 43.138 33.087 1.00 23.56 321 LYS A CA 1
ATOM 2267 C C . LYS A 1 298 ? -3.738 44.343 33.562 1.00 27.30 321 LYS A C 1
ATOM 2268 O O . LYS A 1 298 ? -3.252 45.122 34.392 1.00 28.22 321 LYS A O 1
ATOM 2274 N N . VAL A 1 299 ? -4.913 44.546 32.984 1.00 21.51 322 VAL A N 1
ATOM 2275 C CA . VAL A 1 299 ? -5.778 45.666 33.353 1.00 21.97 322 VAL A CA 1
ATOM 2276 C C . VAL A 1 299 ? -7.153 45.194 33.867 1.00 23.83 322 VAL A C 1
ATOM 2277 O O . VAL A 1 299 ? -7.857 45.990 34.492 1.00 26.42 322 VAL A O 1
ATOM 2281 N N . GLY A 1 300 ? -7.545 43.940 33.625 1.00 19.93 323 GLY A N 1
ATOM 2282 C CA . GLY A 1 300 ? -8.848 43.507 34.112 1.00 19.79 323 GLY A CA 1
ATOM 2283 C C . GLY A 1 300 ? -9.113 42.044 33.866 1.00 18.48 323 GLY A C 1
ATOM 2284 O O . GLY A 1 300 ? -8.248 41.315 33.357 1.00 17.78 323 GLY A O 1
ATOM 2285 N N . TYR A 1 301 ? -10.316 41.615 34.258 1.00 18.13 324 TYR A N 1
ATOM 2286 C CA . TYR A 1 301 ? -10.714 40.222 34.115 1.00 18.69 324 TYR A CA 1
ATOM 2287 C C . TYR A 1 301 ? -12.222 40.161 34.005 1.00 19.20 324 TYR A C 1
ATOM 2288 O O . TYR A 1 301 ? -12.933 40.810 34.796 1.00 21.07 324 TYR A O 1
ATOM 2297 N N . GLN A 1 302 ? -12.714 39.384 33.042 1.00 17.43 325 GLN A N 1
ATOM 2298 C CA . GLN A 1 302 ? -14.149 39.237 32.839 1.00 17.37 325 GLN A CA 1
ATOM 2299 C C . GLN A 1 302 ? -14.562 37.789 32.992 1.00 19.25 325 GLN A C 1
ATOM 2300 O O . GLN A 1 302 ? -14.158 36.947 32.196 1.00 18.11 325 GLN A O 1
ATOM 2306 N N . LEU A 1 303 ? -15.397 37.512 33.985 1.00 18.94 326 LEU A N 1
ATOM 2307 C CA . LEU A 1 303 ? -15.924 36.163 34.171 1.00 18.90 326 LEU A CA 1
ATOM 2308 C C . LEU A 1 303 ? -16.927 35.868 33.084 1.00 22.12 326 LEU A C 1
ATOM 2309 O O . LEU A 1 303 ? -17.712 36.734 32.710 1.00 21.75 326 LEU A O 1
ATOM 2314 N N . THR A 1 304 ? -16.896 34.645 32.568 1.00 19.45 327 THR A N 1
ATOM 2315 C CA . THR A 1 304 ? -17.806 34.284 31.489 1.00 18.26 327 THR A CA 1
ATOM 2316 C C . THR A 1 304 ? -18.609 33.065 31.865 1.00 21.47 327 THR A C 1
ATOM 2317 O O . THR A 1 304 ? -18.451 32.522 32.958 1.00 21.71 327 THR A O 1
ATOM 2321 N N . GLY A 1 305 ? -19.385 32.588 30.905 1.00 19.47 328 GLY A N 1
ATOM 2322 C CA . GLY A 1 305 ? -20.032 31.283 30.986 1.00 21.14 328 GLY A CA 1
ATOM 2323 C C . GLY A 1 305 ? -18.951 30.211 31.038 1.00 23.57 328 GLY A C 1
ATOM 2324 O O . GLY A 1 305 ? -17.752 30.491 30.860 1.00 22.53 328 GLY A O 1
ATOM 2325 N N . ILE A 1 306 ? -19.34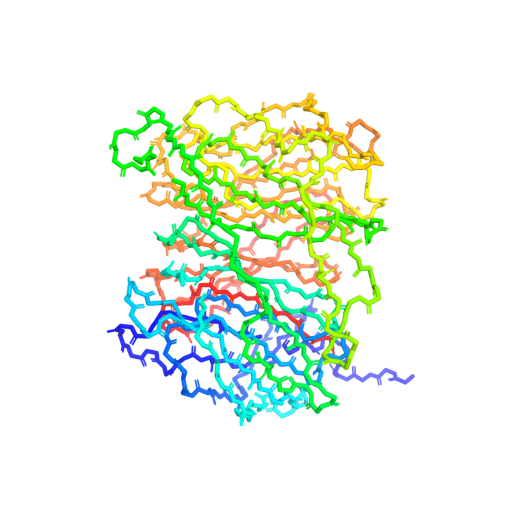8 28.980 31.283 1.00 22.08 329 ILE A N 1
ATOM 2326 C CA . ILE A 1 306 ? -18.389 27.904 31.517 1.00 20.81 329 ILE A CA 1
ATOM 2327 C C . ILE A 1 306 ? -17.778 27.347 30.263 1.00 22.78 329 ILE A C 1
ATOM 2328 O O . ILE A 1 306 ? -18.468 27.002 29.305 1.00 22.24 329 ILE A O 1
ATOM 2333 N N . HIS A 1 307 ? -16.451 27.190 30.338 1.00 20.47 330 HIS A N 1
ATOM 2334 C CA . HIS A 1 307 ? -15.578 26.597 29.333 1.00 20.01 330 HIS A CA 1
ATOM 2335 C C . HIS A 1 307 ? -15.445 27.478 28.072 1.00 23.10 330 HIS A C 1
ATOM 2336 O O . HIS A 1 307 ? -15.759 27.032 26.959 1.00 23.00 330 HIS A O 1
ATOM 2343 N N . PRO A 1 308 ? -14.857 28.696 28.251 1.00 19.88 331 PRO A N 1
ATOM 2344 C CA . PRO A 1 308 ? -14.576 29.584 27.097 1.00 19.04 331 PRO A CA 1
ATOM 2345 C C . PRO A 1 308 ? -13.347 29.113 26.314 1.00 20.75 331 PRO A C 1
ATOM 2346 O O . PRO A 1 308 ? -12.278 29.704 26.378 1.00 22.35 331 PRO A O 1
ATOM 2350 N N . ARG A 1 309 ? -13.494 28.030 25.552 1.00 19.64 332 ARG A N 1
ATOM 2351 C CA . ARG A 1 309 ? -12.377 27.469 24.778 1.00 18.00 332 ARG A CA 1
ATOM 2352 C C . ARG A 1 309 ? -11.960 28.365 23.567 1.00 21.05 332 ARG A C 1
ATOM 2353 O O . ARG A 1 309 ? -10.832 28.278 23.067 1.00 21.43 332 ARG A O 1
ATOM 2361 N N . ASN A 1 310 ? -12.889 29.214 23.108 1.00 17.67 333 ASN A N 1
ATOM 2362 C CA . ASN A 1 310 ? -12.679 30.047 21.939 1.00 16.99 333 ASN A CA 1
ATOM 2363 C C . ASN A 1 310 ? -13.460 31.331 22.061 1.00 18.68 333 ASN A C 1
ATOM 2364 O O . ASN A 1 310 ? -14.536 31.345 22.650 1.00 16.79 333 ASN A O 1
ATOM 2369 N N . PHE A 1 311 ? -12.911 32.426 21.511 1.00 15.30 334 PHE A N 1
ATOM 2370 C CA . PHE A 1 311 ? -13.646 33.664 21.453 1.00 14.39 334 PHE A CA 1
ATOM 2371 C C . PHE A 1 311 ? -13.156 34.416 20.215 1.00 17.45 334 PHE A C 1
ATOM 2372 O O . PHE A 1 311 ? -12.260 33.944 19.512 1.00 16.51 334 PHE A O 1
ATOM 2380 N N . ILE A 1 312 ? -13.771 35.572 19.925 1.00 16.02 335 ILE A N 1
ATOM 2381 C CA . ILE A 1 312 ? -13.395 36.369 18.763 1.00 15.41 335 ILE A CA 1
ATOM 2382 C C . ILE A 1 312 ? -13.744 37.822 19.047 1.00 19.10 335 ILE A C 1
ATOM 2383 O O . ILE A 1 312 ? -14.668 38.098 19.827 1.00 18.87 335 ILE A O 1
ATOM 2388 N N . ILE A 1 313 ? -13.015 38.757 18.405 1.00 17.14 336 ILE A N 1
ATOM 2389 C CA . ILE A 1 313 ? -13.300 40.195 18.477 1.00 17.22 336 ILE A CA 1
ATOM 2390 C C . ILE A 1 313 ? -13.795 40.618 17.083 1.00 20.19 336 ILE A C 1
ATOM 2391 O O . ILE A 1 313 ? -13.214 40.227 16.066 1.00 20.38 336 ILE A O 1
ATOM 2396 N N . THR A 1 314 ? -14.838 41.451 17.038 1.00 20.63 337 THR A N 1
ATOM 2397 C CA . THR A 1 314 ? -15.327 41.941 15.745 1.00 19.82 337 THR A CA 1
ATOM 2398 C C . THR A 1 314 ? -14.261 42.827 15.080 1.00 23.80 337 THR A C 1
ATOM 2399 O O . THR A 1 314 ? -13.487 43.494 15.782 1.00 24.51 337 THR A O 1
ATOM 2403 N N . PRO A 1 315 ? -14.257 42.908 13.719 1.00 23.17 338 PRO A N 1
ATOM 2404 C CA . PRO A 1 315 ? -13.238 43.729 13.031 1.00 23.27 338 PRO A CA 1
ATOM 2405 C C . PRO A 1 315 ? -13.221 45.203 13.461 1.00 25.04 338 PRO A C 1
ATOM 2406 O O . PRO A 1 315 ? -12.150 45.810 13.455 1.00 27.55 338 PRO A O 1
ATOM 2410 N N . ASN A 1 316 ? -14.368 45.771 13.875 1.00 22.50 339 ASN A N 1
ATOM 2411 C CA . ASN A 1 316 ? -14.430 47.170 14.312 1.00 24.57 339 ASN A CA 1
ATOM 2412 C C . ASN A 1 316 ? -13.969 47.323 15.779 1.00 28.71 339 ASN A C 1
ATOM 2413 O O . ASN A 1 316 ? -13.948 48.435 16.298 1.00 29.95 339 ASN A O 1
ATOM 2418 N N . GLY A 1 317 ? -13.660 46.194 16.437 1.00 24.97 340 GLY A N 1
ATOM 2419 C CA . GLY A 1 317 ? -13.200 46.176 17.828 1.00 24.60 340 GLY A CA 1
ATOM 2420 C C . GLY A 1 317 ? -14.265 46.415 18.871 1.00 26.57 340 GLY A C 1
ATOM 2421 O O . GLY A 1 317 ? -13.958 46.491 20.072 1.00 25.50 340 GLY A O 1
ATOM 2422 N N . LYS A 1 318 ? -15.534 46.556 18.461 1.00 24.39 341 LYS A N 1
ATOM 2423 C CA . LYS A 1 318 ? -16.582 46.921 19.409 1.00 23.92 341 LYS A CA 1
ATOM 2424 C C . LYS A 1 318 ? -17.068 45.769 20.292 1.00 25.84 341 LYS A C 1
ATOM 2425 O O . LYS A 1 318 ? -17.480 46.022 21.420 1.00 26.90 341 LYS A O 1
ATOM 2431 N N . TYR A 1 319 ? -17.096 44.527 19.770 1.00 21.94 342 TYR A N 1
ATOM 2432 C CA . TYR A 1 319 ? -17.588 43.410 20.574 1.00 22.05 342 TYR A CA 1
ATOM 2433 C C . TYR A 1 319 ? -16.600 42.253 20.636 1.00 21.38 342 TYR A C 1
ATOM 2434 O O . TYR A 1 319 ? -15.795 42.031 19.717 1.00 20.34 342 TYR A O 1
ATOM 2443 N N . LEU A 1 320 ? -16.670 41.539 21.771 1.00 19.76 343 LEU A N 1
ATOM 2444 C CA . LEU A 1 320 ? -15.909 40.332 22.040 1.00 17.71 343 LEU A CA 1
ATOM 2445 C C . LEU A 1 320 ? -16.924 39.229 22.357 1.00 20.30 343 LEU A C 1
ATOM 2446 O O . LEU A 1 320 ? -17.747 39.362 23.284 1.00 19.29 343 LEU A O 1
ATOM 2451 N N . LEU A 1 321 ? -16.919 38.187 21.510 1.00 17.15 344 LEU A N 1
ATOM 2452 C CA . LEU A 1 321 ? -17.872 37.090 21.611 1.00 17.15 344 LEU A CA 1
ATOM 2453 C C . LEU A 1 321 ? -17.201 35.862 22.144 1.00 17.96 344 LEU A C 1
ATOM 2454 O O . LEU A 1 321 ? -16.151 35.472 21.619 1.00 16.94 344 LEU A O 1
ATOM 2459 N N . VAL A 1 322 ? -17.778 35.269 23.205 1.00 17.87 345 VAL A N 1
ATOM 2460 C CA . VAL A 1 322 ? -17.197 34.111 23.883 1.00 16.88 345 VAL A CA 1
ATOM 2461 C C . VAL A 1 322 ? -18.041 32.850 23.716 1.00 20.26 345 VAL A C 1
ATOM 2462 O O . VAL A 1 322 ? -19.185 32.817 24.161 1.00 19.72 345 VAL A O 1
ATOM 2466 N N . ALA A 1 323 ? -17.461 31.806 23.110 1.00 17.70 346 ALA A N 1
ATOM 2467 C CA . ALA A 1 323 ? -18.134 30.515 23.006 1.00 17.01 346 ALA A CA 1
ATOM 2468 C C . ALA A 1 323 ? -17.961 29.788 24.335 1.00 19.38 346 ALA A C 1
ATOM 2469 O O . ALA A 1 323 ? -16.824 29.539 24.752 1.00 18.92 346 ALA A O 1
ATOM 2471 N N . CYS A 1 324 ? -19.071 29.468 25.015 1.00 19.18 347 CYS A N 1
ATOM 2472 C CA . CYS A 1 324 ? -19.006 28.791 26.314 1.00 19.99 347 CYS A CA 1
ATOM 2473 C C . CYS A 1 324 ? -19.541 27.389 26.101 1.00 23.05 347 CYS A C 1
ATOM 2474 O O . CYS A 1 324 ? -20.755 27.197 26.009 1.00 23.15 347 CYS A O 1
ATOM 2477 N N . ARG A 1 325 ? -18.634 26.426 25.955 1.00 20.54 348 ARG A N 1
ATOM 2478 C CA . ARG A 1 325 ? -18.982 25.055 25.607 1.00 20.59 348 ARG A CA 1
ATOM 2479 C C . ARG A 1 325 ? -19.963 24.438 26.597 1.00 24.75 348 ARG A C 1
ATOM 2480 O O . ARG A 1 325 ? -20.909 23.782 26.164 1.00 25.55 348 ARG A O 1
ATOM 2488 N N . ASP A 1 326 ? -19.726 24.624 27.909 1.00 22.33 349 ASP A N 1
ATOM 2489 C CA . ASP A 1 326 ? -20.543 23.940 28.892 1.00 23.18 349 ASP A CA 1
ATOM 2490 C C . ASP A 1 326 ? -21.853 24.648 29.236 1.00 29.86 349 ASP A C 1
ATOM 2491 O O . ASP A 1 326 ? -22.769 24.002 29.752 1.00 32.23 349 ASP A O 1
ATOM 2496 N N . THR A 1 327 ? -21.970 25.943 28.922 1.00 25.79 350 THR A N 1
ATOM 2497 C CA . THR A 1 327 ? -23.196 26.704 29.192 1.00 26.70 350 THR A CA 1
ATOM 2498 C C . THR A 1 327 ? -24.062 26.715 27.920 1.00 28.51 350 THR A C 1
ATOM 2499 O O . THR A 1 327 ? -25.189 27.209 27.925 1.00 30.64 350 THR A O 1
ATOM 2503 N N . ASN A 1 328 ? -23.524 26.179 26.816 1.00 24.03 351 ASN A N 1
ATOM 2504 C CA . ASN A 1 328 ? -24.214 26.081 25.533 1.00 24.57 351 ASN A CA 1
ATOM 2505 C C . ASN A 1 328 ? -24.688 27.450 25.053 1.00 26.98 351 ASN A C 1
ATOM 2506 O O . ASN A 1 328 ? -25.841 27.610 24.632 1.00 29.42 351 ASN A O 1
ATOM 2511 N N . VAL A 1 329 ? -23.784 28.444 25.122 1.00 23.64 352 VAL A N 1
ATOM 2512 C CA A VAL A 1 329 ? -24.091 29.824 24.713 0.50 21.97 352 VAL A CA 1
ATOM 2513 C CA B VAL A 1 329 ? -24.103 29.794 24.710 0.50 23.43 352 VAL A CA 1
ATOM 2514 C C . VAL A 1 329 ? -22.881 30.513 24.126 1.00 24.89 352 VAL A C 1
ATOM 2515 O O . VAL A 1 329 ? -21.746 30.146 24.428 1.00 22.85 352 VAL A O 1
ATOM 2522 N N . ILE A 1 330 ? -23.142 31.551 23.325 1.00 21.76 353 ILE A N 1
ATOM 2523 C CA . ILE A 1 330 ? -22.151 32.485 22.821 1.00 19.35 353 ILE A CA 1
ATOM 2524 C C . ILE A 1 330 ? -22.486 33.780 23.546 1.00 23.10 353 ILE A C 1
ATOM 2525 O O . ILE A 1 330 ? -23.567 34.330 23.312 1.00 24.44 353 ILE A O 1
ATOM 2530 N N . GLN A 1 331 ? -21.639 34.221 24.491 1.00 20.59 354 GLN A N 1
ATOM 2531 C CA . GLN A 1 331 ? -21.884 35.452 25.243 1.00 21.11 354 GLN A CA 1
ATOM 2532 C C . GLN A 1 331 ? -21.330 36.638 24.493 1.00 23.76 354 GLN A C 1
ATOM 2533 O O . GLN A 1 331 ? -20.215 36.554 23.943 1.00 22.65 354 GLN A O 1
ATOM 2539 N N . ILE A 1 332 ? -22.066 37.761 24.500 1.00 22.31 355 ILE A N 1
ATOM 2540 C CA . ILE A 1 332 ? -21.645 38.938 23.760 1.00 21.57 355 ILE A CA 1
ATOM 2541 C C . ILE A 1 332 ? -21.222 40.044 24.727 1.00 25.05 355 ILE A C 1
ATOM 2542 O O . ILE A 1 332 ? -22.038 40.479 25.549 1.00 26.95 355 ILE A O 1
ATOM 2547 N N . PHE A 1 333 ? -19.968 40.510 24.615 1.00 21.66 356 PHE A N 1
ATOM 2548 C CA . PHE A 1 333 ? -19.443 41.591 25.447 1.00 20.55 356 PHE A CA 1
ATOM 2549 C C . PHE A 1 333 ? -19.115 42.815 24.631 1.00 23.64 356 PHE A C 1
ATOM 2550 O O . PHE A 1 333 ? -18.527 42.719 23.559 1.00 23.18 356 PHE A O 1
ATOM 2558 N N . GLU A 1 334 ? -19.517 43.977 25.118 1.00 23.43 357 GLU A N 1
ATOM 2559 C CA . GLU A 1 334 ? -19.135 45.221 24.482 1.00 23.54 357 GLU A CA 1
ATOM 2560 C C . GLU A 1 334 ? -17.776 45.631 25.044 1.00 27.37 357 GLU A C 1
ATOM 2561 O O . GLU A 1 334 ? -17.565 45.513 26.252 1.00 27.00 357 GLU A O 1
ATOM 2567 N N . ARG A 1 335 ? -16.863 46.076 24.181 1.00 25.12 358 ARG A N 1
ATOM 2568 C CA . ARG A 1 335 ? -15.528 46.545 24.531 1.00 24.72 358 ARG A CA 1
ATOM 2569 C C . ARG A 1 335 ? -15.480 48.030 24.699 1.00 30.78 358 ARG A C 1
ATOM 2570 O O . ARG A 1 335 ? -15.956 48.772 23.837 1.00 33.16 358 ARG A O 1
ATOM 2578 N N . ASP A 1 336 ? -14.829 48.479 25.761 1.00 25.84 359 ASP A N 1
ATOM 2579 C CA . ASP A 1 336 ? -14.555 49.895 25.903 1.00 25.55 359 ASP A CA 1
ATOM 2580 C C . ASP A 1 336 ? -13.202 50.056 25.264 1.00 30.07 359 ASP A C 1
ATOM 2581 O O . ASP A 1 336 ? -12.226 49.474 25.748 1.00 29.29 359 ASP A O 1
ATOM 2586 N N . GLN A 1 337 ? -13.138 50.773 24.131 1.00 29.48 360 GLN A N 1
ATOM 2587 C CA . GLN A 1 337 ? -11.893 50.866 23.358 1.00 31.09 360 GLN A CA 1
ATOM 2588 C C . GLN A 1 337 ? -10.806 51.688 24.065 1.00 33.24 360 GLN A C 1
ATOM 2589 O O . GLN A 1 337 ? -9.625 51.467 23.798 1.00 33.80 360 GLN A O 1
ATOM 2595 N N . ALA A 1 338 ? -11.174 52.505 25.050 1.00 30.98 361 ALA A N 1
ATOM 2596 C CA . ALA A 1 338 ? -10.224 53.307 25.807 1.00 32.42 361 ALA A CA 1
ATOM 2597 C C . ALA A 1 338 ? -9.669 52.593 27.056 1.00 35.90 361 ALA A C 1
ATOM 2598 O O . ALA A 1 338 ? -8.604 52.972 27.536 1.00 38.85 361 ALA A O 1
ATOM 2600 N N . THR A 1 339 ? -10.380 51.599 27.608 1.00 28.40 362 THR A N 1
ATOM 2601 C CA . THR A 1 339 ? -9.894 50.909 28.810 1.00 26.24 362 THR A CA 1
ATOM 2602 C C . THR A 1 339 ? -9.651 49.416 28.579 1.00 25.63 362 THR A C 1
ATOM 2603 O O . THR A 1 339 ? -9.025 48.779 29.420 1.00 23.89 362 THR A O 1
ATOM 2607 N N . GLY A 1 340 ? -10.195 48.865 27.501 1.00 22.38 363 GLY A N 1
ATOM 2608 C CA . GLY A 1 340 ? -10.089 47.433 27.221 1.00 20.28 363 GLY A CA 1
ATOM 2609 C C . GLY A 1 340 ? -11.126 46.590 27.944 1.00 21.75 363 GLY A C 1
ATOM 2610 O O . GLY A 1 340 ? -11.259 45.399 27.645 1.00 21.52 363 GLY A O 1
ATOM 2611 N N . LEU A 1 341 ? -11.897 47.200 28.876 1.00 21.70 364 LEU A N 1
ATOM 2612 C CA . LEU A 1 341 ? -12.862 46.481 29.712 1.00 21.65 364 LEU A CA 1
ATOM 2613 C C . LEU A 1 341 ? -14.120 46.065 28.982 1.00 24.51 364 LEU A C 1
ATOM 2614 O O . LEU A 1 341 ? -14.503 46.649 27.962 1.00 24.29 364 LEU A O 1
ATOM 2619 N N . LEU A 1 342 ? -14.751 45.018 29.508 1.00 21.74 365 LEU A N 1
ATOM 2620 C CA . LEU A 1 342 ? -15.878 44.353 28.863 1.00 20.71 365 LEU A CA 1
ATOM 2621 C C . LEU A 1 342 ? -17.175 44.495 29.641 1.00 25.36 365 LEU A C 1
ATOM 2622 O O . LEU A 1 342 ? -17.153 44.538 30.878 1.00 25.35 365 LEU A O 1
ATOM 2627 N N . THR A 1 343 ? -18.316 44.537 28.904 1.00 22.69 366 THR A N 1
ATOM 2628 C CA . THR A 1 343 ? -19.674 44.625 29.455 1.00 23.29 366 THR A CA 1
ATOM 2629 C C . THR A 1 343 ? -20.572 43.616 28.762 1.00 27.15 366 THR A C 1
ATOM 2630 O O . THR A 1 343 ? -20.741 43.698 27.546 1.00 27.30 366 THR A O 1
ATOM 2634 N N . ASP A 1 344 ? -21.161 42.682 29.517 1.00 24.32 367 ASP A N 1
ATOM 2635 C CA . ASP A 1 344 ? -22.111 41.716 28.965 1.00 24.14 367 ASP A CA 1
ATOM 2636 C C . ASP A 1 344 ? -23.371 42.482 28.558 1.00 27.31 367 ASP A C 1
ATOM 2637 O O . ASP A 1 344 ? -23.999 43.156 29.396 1.00 28.80 367 ASP A O 1
ATOM 2642 N N . ILE A 1 345 ? -23.724 42.400 27.261 1.00 25.82 368 ILE A N 1
ATOM 2643 C CA . ILE A 1 345 ? -24.884 43.114 26.720 1.00 26.60 368 ILE A CA 1
ATOM 2644 C C . ILE A 1 345 ? -26.144 42.249 26.815 1.00 30.83 368 ILE A C 1
ATOM 2645 O O . ILE A 1 345 ? -27.229 42.726 26.465 1.00 31.94 368 ILE A O 1
ATOM 2650 N N . LYS A 1 346 ? -26.010 41.011 27.332 1.00 28.17 369 LYS A N 1
ATOM 2651 C CA . LYS A 1 346 ? -27.116 40.061 27.581 1.00 28.21 369 LYS A CA 1
ATOM 2652 C C . LYS A 1 346 ? -27.921 39.769 26.285 1.00 34.59 369 LYS A C 1
ATOM 2653 O O . LYS A 1 346 ? -29.150 39.929 26.230 1.00 35.21 369 LYS A O 1
ATOM 2659 N N . LYS A 1 347 ? -27.191 39.357 25.245 1.00 29.56 370 LYS A N 1
ATOM 2660 C CA A LYS A 1 347 ? -27.735 38.992 23.932 0.50 29.46 370 LYS A CA 1
ATOM 2661 C CA B LYS A 1 347 ? -27.748 38.984 23.940 0.50 29.54 370 LYS A CA 1
ATOM 2662 C C . LYS A 1 347 ? -27.170 37.621 23.550 1.00 31.38 370 LYS A C 1
ATOM 2663 O O . LYS A 1 347 ? -26.767 37.391 22.401 1.00 28.19 370 LYS A O 1
ATOM 2674 N N . ASP A 1 348 ? -27.141 36.697 24.532 1.00 29.56 371 ASP A N 1
ATOM 2675 C CA . ASP A 1 348 ? -26.617 35.342 24.364 1.00 27.04 371 ASP A CA 1
ATOM 2676 C C . ASP A 1 348 ? -27.233 34.593 23.194 1.00 30.77 371 ASP A C 1
ATOM 2677 O O . ASP A 1 348 ? -28.434 34.687 22.952 1.00 30.76 371 ASP A O 1
ATOM 2682 N N . ILE A 1 349 ? -26.398 33.843 22.480 1.00 25.77 372 ILE A N 1
ATOM 2683 C CA . ILE A 1 349 ? -26.818 33.018 21.346 1.00 26.11 372 ILE A CA 1
ATOM 2684 C C . ILE A 1 349 ? -26.796 31.565 21.806 1.00 31.80 372 ILE A C 1
ATOM 2685 O O . ILE A 1 349 ? -25.734 31.069 22.202 1.00 28.46 372 ILE A O 1
ATOM 2690 N N . LYS A 1 350 ? -27.950 30.878 21.744 1.00 31.77 373 LYS A N 1
ATOM 2691 C CA . LYS A 1 350 ? -28.063 29.479 22.159 1.00 32.71 373 LYS A CA 1
ATOM 2692 C C . LYS A 1 350 ? -27.509 28.573 21.086 1.00 34.52 373 LYS A C 1
ATOM 2693 O O . LYS A 1 350 ? -27.936 28.656 19.936 1.00 35.17 373 LYS A O 1
ATOM 2695 N N . VAL A 1 351 ? -26.488 27.776 21.440 1.00 29.38 374 VAL A N 1
ATOM 2696 C CA . VAL A 1 351 ? -25.819 26.794 20.556 1.00 27.30 374 VAL A CA 1
ATOM 2697 C C . VAL A 1 351 ? -25.330 25.658 21.439 1.00 29.23 374 VAL A C 1
ATOM 2698 O O . VAL A 1 351 ? -24.748 25.950 22.474 1.00 26.62 374 VAL A O 1
ATOM 2702 N N . ASP A 1 352 ? -25.493 24.380 21.043 1.00 27.90 375 ASP A N 1
ATOM 2703 C CA . ASP A 1 352 ? -24.957 23.308 21.884 1.00 27.68 375 ASP A CA 1
ATOM 2704 C C . ASP A 1 352 ? -23.463 23.155 21.639 1.00 27.47 375 ASP A C 1
ATOM 2705 O O . ASP A 1 352 ? -23.021 23.072 20.483 1.00 25.96 375 ASP A O 1
ATOM 2710 N N . LYS A 1 353 ? -22.684 23.174 22.738 1.00 23.66 376 LYS A N 1
ATOM 2711 C CA . LYS A 1 353 ? -21.228 22.947 22.760 1.00 21.09 376 LYS A CA 1
ATOM 2712 C C . LYS A 1 353 ? -20.467 23.783 21.710 1.00 22.65 376 LYS A C 1
ATOM 2713 O O . LYS A 1 353 ? -19.683 23.211 20.940 1.00 21.22 376 LYS A O 1
ATOM 2719 N N . PRO A 1 354 ? -20.654 25.133 21.683 1.00 19.92 377 PRO A N 1
ATOM 2720 C CA . PRO A 1 354 ? -19.904 25.952 20.724 1.00 18.08 377 PRO A CA 1
ATOM 2721 C C . PRO A 1 354 ? -18.450 26.034 21.122 1.00 19.48 377 PRO A C 1
ATOM 2722 O O . PRO A 1 354 ? -18.154 26.262 22.317 1.00 19.08 377 PRO A O 1
ATOM 2726 N N . VAL A 1 355 ? -17.543 25.829 20.145 1.00 18.05 378 VAL A N 1
ATOM 2727 C CA . VAL A 1 355 ? -16.101 25.840 20.439 1.00 16.13 378 VAL A CA 1
ATOM 2728 C C . VAL A 1 355 ? -15.269 26.569 19.374 1.00 18.08 378 VAL A C 1
ATOM 2729 O O . VAL A 1 355 ? -14.047 26.563 19.484 1.00 17.63 378 VAL A O 1
ATOM 2733 N N . CYS A 1 356 ? -15.885 27.177 18.341 1.00 15.17 379 CYS A N 1
ATOM 2734 C CA . CYS A 1 356 ? -15.087 27.898 17.354 1.00 15.58 379 CYS A CA 1
ATOM 2735 C C . CYS A 1 356 ? -15.935 28.947 16.721 1.00 19.81 379 CYS A C 1
ATOM 2736 O O . CYS A 1 356 ? -16.998 28.616 16.226 1.00 20.91 379 CYS A O 1
ATOM 2739 N N . LEU A 1 357 ? -15.481 30.204 16.742 1.00 15.97 380 LEU A N 1
ATOM 2740 C CA . LEU A 1 357 ? -16.172 31.324 16.143 1.00 15.49 380 LEU A CA 1
ATOM 2741 C C . LEU A 1 357 ? -15.304 31.937 15.081 1.00 18.19 380 LEU A C 1
ATOM 2742 O O . LEU A 1 357 ? -14.119 32.202 15.330 1.00 16.27 380 LEU A O 1
ATOM 2747 N N . LYS A 1 358 ? -15.876 32.162 13.897 1.00 16.31 381 LYS A N 1
ATOM 2748 C CA . LYS A 1 358 ? -15.172 32.844 12.818 1.00 16.32 381 LYS A CA 1
ATOM 2749 C C . LYS A 1 358 ? -16.089 33.791 12.104 1.00 20.25 381 LYS A C 1
ATOM 2750 O O . LYS A 1 358 ? -17.297 33.556 12.079 1.00 20.54 381 LYS A O 1
ATOM 2756 N N . PHE A 1 359 ? -15.539 34.879 11.537 1.00 17.62 382 PHE A N 1
ATOM 2757 C CA . PHE A 1 359 ? -16.351 35.811 10.747 1.00 18.81 382 PHE A CA 1
ATOM 2758 C C . PHE A 1 359 ? -15.914 35.813 9.305 1.00 23.56 382 PHE A C 1
ATOM 2759 O O . PHE A 1 359 ? -14.739 35.613 9.008 1.00 22.39 382 PHE A O 1
ATOM 2767 N N . VAL A 1 360 ? -16.872 36.074 8.415 1.00 23.39 383 VAL A N 1
ATOM 2768 C CA . VAL A 1 360 ? -16.734 36.328 6.980 1.00 26.67 383 VAL A CA 1
ATOM 2769 C C . VAL A 1 360 ? -17.424 37.703 6.801 1.00 37.94 383 VAL A C 1
ATOM 2770 O O . VAL A 1 360 ? -18.575 37.872 7.242 1.00 38.68 383 VAL A O 1
ATOM 2774 N N . ASP A 1 361 ? -16.666 38.709 6.316 1.00 38.22 384 ASP A N 1
ATOM 2775 C CA . ASP A 1 361 ? -17.128 40.105 6.174 1.00 46.73 384 ASP A CA 1
ATOM 2776 C C . ASP A 1 361 ? -18.306 40.233 5.202 1.00 65.69 384 ASP A C 1
ATOM 2777 O O . ASP A 1 361 ? -18.244 39.628 4.108 1.00 69.24 384 ASP A O 1
#

Foldseek 3Di:
DDDPCPQWWKWFAFAPPDPFQGIWMWIARLVPRAIGTQDGDRAHRQQEKDADPQRQKIKGWRAAADFVTKIWIWGADGVRRDTHTDDIEHFAHGFREWDDPNQWIKTFHFNRLWIWIWGQDPVRGTDYTLDIGHDDDFFDPPPRQVFGWAYWDQAPVNFWIWIFTLNHQKTAIWGADVVDHPVVSDDGTDQDVVRIDHDDTQQRWHYKDAADVRQKMWTQGQQQQWIWIFGDDDGTHTDDIGHFDDPRQSGKADKDAQLVRQKIWTFGARPQTWIWIWGAPVPSRDTDTQDIDRDAHDQRDWDADNVRQWIWTQHQVVQWIWIWGADPVRRDTDTPPNIDGHHRTNYDDIDD

B-factor: mean 28.64, std 11.1, range [13.1, 100.58]

Organism: Bacteroides fragilis (strain ATCC 25285 / DSM 2151 / CCUG 4856 / JCM 11019 / LMG 10263 / NCTC 9343 / Onslow / VPI 2553 / EN-2) (NCBI:txid272559)

CATH classification: 2.130.10.10

Secondary structure (DSSP, 8-state):
---GGGGEE--EEE--SSS--EEEEEEEETTT--EEEEEEEE-S---SEEE-TTSSEEEEEE--SSTT-EEEEEEEETTTTEEEEEEEEE----EEEEEE-SSEEEEEETTTTEEEEEEBPTTSPBPSPSEEEE-----S-TTT----EEEEEE-TTSSEEEEEETTTTEEEEEEE-TT--TTT----EEEEEEEEEE--TT--EEEEEE-TTSSEEEEEETTT-EEEEEE-----EEEEEEES-SS----EEEEEE-TTSSEEEEEE-SSS-EEEEEEE-TTT--EEEEEEEE-SS---EEEE-TTS-EEEEEETTTTEEEEEEE-TTT--EEE-S--EE-SSEEEE----

InterPro domains:
  IPR011048 Cytochrome cd1-nitrite reductase-like, haem d1 domain superfamily [SSF51004] (44-383)
  IPR015943 WD40/YVTN repeat-like-containing domain superfamily [G3DSA:2.130.10.10] (24-384)
  IPR019405 Lactonase, 7-bladed beta-propeller [PF10282] (39-382)
  IPR050282 Cycloisomerase 2 [PTHR30344] (33-384)

Solvent-accessible surface area: 14141 Å² total

Nearest PDB structures (foldseek):
  3scy-assembly1_A  TM=1.003E+00  e=1.104E-64  Bacteroides fragilis NCTC 9343
  3fgb-assembly2_B  TM=9.990E-01  e=6.610E-54  Bacteroides thetaiotaomicron
  4qrj-assembly2_B  TM=9.709E-01  e=2.878E-45  Bacteroides uniformis ATCC 8492
  1ri6-assembly1_A  TM=9.180E-01  e=7.395E-23  Escherichia coli
  6nau-assembly3_C  TM=9.106E-01  e=1.335E-22  Klebsiella pneumoniae subsp. pneumoniae

Radius of gyration: 18.89 Å; Cα contacts (8 Å, |Δi|>4): 1148; chains: 1; bounding box: 46×47×50 Å

Sequence (352 aa):
DPSSTTDSSELTLVGTYTSGNSKKGIYTFRFNEETGESLPLSDAEVVANPSYLIPSADGKFVYSSVNEFSKDQAAVSAFAFDKEKGTLHLLNTTQKTGADPCYLTTNGKKNIVTANYSGGSITVFPIGQDGALLPASDVIEFKGSGPDKERQTPHLHCVRITPDGKYLLADDLGTDQIHKFNINPNANADDNKEKFLTKGTPEAFKVAPGSGPRHLIFNSSDGKFAYLIINEIGGTVIAFRRYADGLDDEIQTVAADTVNAQGSGDIHLSPDGKKYLYASNRLKADGVAIFKVDETNNGTLTKVGYQLTGIHPRNFIITPNGKYLLVACRDTNVVIQIFERDQATGLLTDIKKKDIKVDKPVCLKFVD